Protein AF-A0AA88WY12-F1 (afdb_monomer)

Radius of gyration: 34.85 Å; Cα contacts (8 Å, |Δi|>4): 74; chains: 1; bounding box: 99×44×77 Å

Organism: NCBI:txid1293975

pLDDT: mean 72.6, std 19.49, range [39.09, 94.88]

Structure (mmCIF, N/CA/C/O backbone):
data_AF-A0AA88WY12-F1
#
_entry.id   AF-A0AA88WY12-F1
#
loop_
_atom_site.group_PDB
_atom_site.id
_atom_site.type_symbol
_atom_site.label_atom_id
_atom_site.label_alt_id
_atom_site.label_comp_id
_atom_site.label_asym_id
_atom_site.label_entity_id
_atom_site.label_seq_id
_atom_site.pdbx_PDB_ins_code
_atom_site.Cartn_x
_atom_site.Cartn_y
_atom_site.Cartn_z
_atom_site.occupancy
_atom_site.B_iso_or_equiv
_atom_site.auth_seq_id
_atom_site.auth_comp_id
_atom_site.auth_asym_id
_atom_site.auth_atom_id
_atom_site.pdbx_PDB_model_num
ATOM 1 N N . MET A 1 1 ? -0.237 0.499 26.768 1.00 72.94 1 MET A N 1
ATOM 2 C CA . MET A 1 1 ? -1.483 0.356 25.979 1.00 72.94 1 MET A CA 1
ATOM 3 C C . MET A 1 1 ? -1.165 -0.511 24.768 1.00 72.94 1 MET A C 1
ATOM 5 O O . MET A 1 1 ? -0.123 -0.282 24.175 1.00 72.94 1 MET A O 1
ATOM 9 N N . ASN A 1 2 ? -1.976 -1.523 24.445 1.00 85.06 2 ASN A N 1
ATOM 10 C CA . ASN A 1 2 ? -1.777 -2.350 23.247 1.00 85.06 2 ASN A CA 1
ATOM 11 C C . ASN A 1 2 ? -2.622 -1.745 22.112 1.00 85.06 2 ASN A C 1
ATOM 13 O O . ASN A 1 2 ? -3.848 -1.761 22.207 1.00 85.06 2 ASN A O 1
ATOM 17 N N . LEU A 1 3 ? -1.965 -1.117 21.131 1.00 86.88 3 LEU A N 1
ATOM 18 C CA . LEU A 1 3 ? -2.620 -0.313 20.092 1.00 86.88 3 LEU A CA 1
ATOM 19 C C . LEU A 1 3 ? -3.118 -1.147 18.914 1.00 86.88 3 LEU A C 1
ATOM 21 O O . LEU A 1 3 ? -4.038 -0.715 18.230 1.00 86.88 3 LEU A O 1
ATOM 25 N N . ASP A 1 4 ? -2.525 -2.311 18.677 1.00 89.06 4 ASP A N 1
ATOM 26 C CA . ASP A 1 4 ? -2.800 -3.165 17.524 1.00 89.06 4 ASP A CA 1
ATOM 27 C C . ASP A 1 4 ? -3.675 -4.376 17.877 1.00 89.06 4 ASP A C 1
ATOM 29 O O . ASP A 1 4 ? -3.895 -5.263 17.054 1.00 89.06 4 ASP A O 1
ATOM 33 N N . TYR A 1 5 ? -4.226 -4.403 19.091 1.00 91.25 5 TYR A N 1
ATOM 34 C CA . TYR A 1 5 ? -5.128 -5.450 19.563 1.00 91.2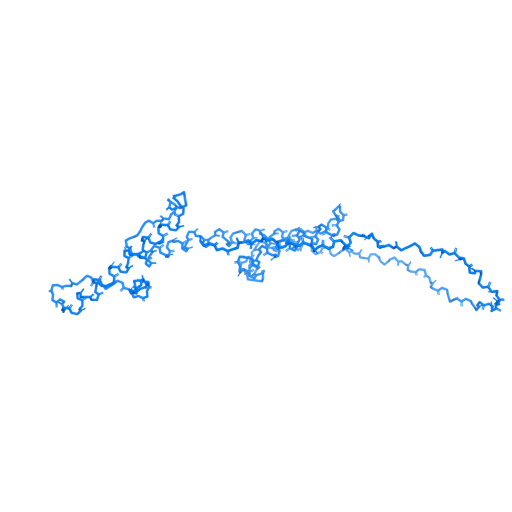5 5 TYR A CA 1
ATOM 35 C C . TYR A 1 5 ? -6.316 -5.671 18.609 1.00 91.25 5 TYR A C 1
ATOM 37 O O . TYR A 1 5 ? -6.626 -6.816 18.284 1.00 91.25 5 TYR A O 1
ATOM 45 N N . ALA A 1 6 ? -6.909 -4.593 18.086 1.00 90.88 6 ALA A N 1
ATOM 46 C CA . ALA A 1 6 ? -8.010 -4.654 17.120 1.00 90.88 6 ALA A CA 1
ATOM 47 C C . ALA A 1 6 ? -7.611 -5.166 15.723 1.00 90.88 6 ALA A C 1
ATOM 49 O O . ALA A 1 6 ? -8.476 -5.563 14.948 1.00 90.88 6 ALA A O 1
ATOM 50 N N . LEU A 1 7 ? -6.315 -5.183 15.394 1.00 91.25 7 LEU A N 1
ATOM 51 C CA . LEU A 1 7 ? -5.817 -5.744 14.133 1.00 91.25 7 LEU A CA 1
ATOM 52 C C . LEU A 1 7 ? -5.601 -7.261 14.231 1.00 91.25 7 LEU A C 1
ATOM 54 O O . LEU A 1 7 ? -5.707 -7.967 13.228 1.00 91.25 7 LEU A O 1
ATOM 58 N N . ARG A 1 8 ? -5.317 -7.772 15.437 1.00 89.62 8 ARG A N 1
ATOM 59 C CA . ARG A 1 8 ? -5.062 -9.201 15.687 1.00 89.62 8 ARG A CA 1
ATOM 60 C C . ARG A 1 8 ? -6.328 -9.986 16.025 1.00 89.62 8 ARG A C 1
ATOM 62 O O . ARG A 1 8 ? -6.410 -11.164 15.694 1.00 89.62 8 ARG A O 1
ATOM 69 N N . VAL A 1 9 ? -7.282 -9.355 16.708 1.00 85.06 9 VAL A N 1
ATOM 70 C CA . VAL A 1 9 ? -8.511 -9.994 17.197 1.00 85.06 9 VAL A CA 1
ATOM 71 C C . VAL A 1 9 ? -9.707 -9.469 16.416 1.00 85.06 9 VAL A C 1
ATOM 73 O O . VAL A 1 9 ? -9.887 -8.256 16.298 1.00 85.06 9 VAL A O 1
ATOM 76 N N . ASP A 1 10 ? -10.532 -10.379 15.903 1.00 80.75 10 ASP A N 1
ATOM 77 C CA . ASP A 1 10 ? -11.755 -10.009 15.196 1.00 80.75 10 ASP A CA 1
ATOM 78 C C . ASP A 1 10 ? -12.788 -9.380 16.133 1.00 80.75 10 ASP A C 1
ATOM 80 O O . ASP A 1 10 ? -12.871 -9.705 17.325 1.00 80.75 10 ASP A O 1
ATOM 84 N N . ALA A 1 11 ? -13.583 -8.471 15.562 1.00 72.00 11 ALA A N 1
ATOM 85 C CA . ALA A 1 11 ? -14.688 -7.831 16.257 1.00 72.00 11 ALA A CA 1
ATOM 86 C C . ALA A 1 11 ? -15.589 -8.915 16.862 1.00 72.00 11 ALA A C 1
ATOM 88 O O . ALA A 1 11 ? -16.142 -9.749 16.143 1.00 72.00 11 ALA A O 1
ATOM 89 N N . HIS A 1 12 ? -15.716 -8.927 18.190 1.00 67.25 12 HIS A N 1
ATOM 90 C CA . HIS A 1 12 ? -16.673 -9.814 18.838 1.00 67.25 12 HIS A CA 1
ATOM 91 C C . HIS A 1 12 ? -18.081 -9.361 18.453 1.00 67.25 12 HIS A C 1
ATOM 93 O O . HIS A 1 12 ? -18.401 -8.176 18.567 1.00 67.25 12 HIS A O 1
ATOM 99 N N . ALA A 1 13 ? -18.905 -10.303 17.980 1.00 57.66 13 ALA A N 1
ATOM 100 C CA . ALA A 1 13 ? -20.311 -10.048 17.698 1.00 57.66 13 ALA A CA 1
ATOM 101 C C . ALA A 1 13 ? -20.953 -9.407 18.932 1.00 57.66 13 ALA A C 1
ATOM 103 O O . ALA A 1 13 ? -20.702 -9.850 20.056 1.00 57.66 13 ALA A O 1
ATOM 104 N N . ALA A 1 14 ? -21.703 -8.329 18.687 1.00 54.12 14 ALA A N 1
ATOM 105 C CA . ALA A 1 14 ? -22.272 -7.436 19.683 1.00 54.12 14 ALA A CA 1
ATOM 106 C C . ALA A 1 14 ? -22.677 -8.178 20.960 1.00 54.12 14 ALA A C 1
ATOM 108 O O . ALA A 1 14 ? -23.424 -9.154 20.914 1.00 54.12 14 ALA A O 1
ATOM 109 N N . LEU A 1 15 ? -22.146 -7.700 22.086 1.00 55.69 15 LEU A N 1
ATOM 110 C CA . LEU A 1 15 ? -22.471 -8.162 23.427 1.00 55.69 15 LEU A CA 1
ATOM 111 C C . LEU A 1 15 ? -23.996 -8.263 23.569 1.00 55.69 15 LEU A C 1
ATOM 113 O O . LEU A 1 15 ? -24.679 -7.254 23.737 1.00 55.69 15 LEU A O 1
ATOM 117 N N . MET A 1 16 ? -24.526 -9.482 23.495 1.00 48.19 16 MET A N 1
ATOM 118 C CA . MET A 1 16 ? -25.909 -9.758 23.866 1.00 48.19 16 MET A CA 1
ATOM 119 C C . MET A 1 16 ? -26.099 -9.366 25.340 1.00 48.19 16 MET A C 1
ATOM 121 O O . MET A 1 16 ? -25.133 -9.297 26.116 1.00 48.19 16 MET A O 1
ATOM 125 N N . ALA A 1 17 ? -27.338 -9.062 25.726 1.00 55.94 17 ALA A N 1
ATOM 126 C CA . ALA A 1 17 ? -27.671 -8.502 27.036 1.00 55.94 17 ALA A CA 1
ATOM 127 C C . ALA A 1 17 ? -27.156 -9.346 28.228 1.00 55.94 17 ALA A C 1
ATOM 129 O O . ALA A 1 17 ? -26.905 -8.778 29.292 1.00 55.94 17 ALA A O 1
ATOM 130 N N . GLU A 1 18 ? -26.899 -10.650 28.043 1.00 59.66 18 GLU A N 1
ATOM 131 C CA . GLU A 1 18 ? -26.317 -11.554 29.052 1.00 59.66 18 GLU A CA 1
ATOM 132 C C . GLU A 1 18 ? -24.773 -11.596 29.120 1.00 59.66 18 GLU A C 1
ATOM 134 O O . GLU A 1 18 ? -24.209 -12.464 29.788 1.00 59.66 18 GLU A O 1
ATOM 139 N N . SER A 1 19 ? -24.046 -10.698 28.450 1.00 62.97 19 SER A N 1
ATOM 140 C CA . SER A 1 19 ? -22.573 -10.737 28.471 1.00 62.97 19 SER A CA 1
ATOM 141 C C . SER A 1 19 ? -21.962 -10.523 29.866 1.00 62.97 19 SER A C 1
ATOM 143 O O . SER A 1 19 ? -22.338 -9.611 30.613 1.00 62.97 19 SER A O 1
ATOM 145 N N . SER A 1 20 ? -20.959 -11.349 30.185 1.00 76.12 20 SER A N 1
ATOM 146 C CA . SER A 1 20 ? -20.170 -11.257 31.420 1.00 76.12 20 SER A CA 1
ATOM 147 C C . SER A 1 20 ? -19.421 -9.919 31.505 1.00 76.12 20 SER A C 1
ATOM 149 O O . SER A 1 20 ? -19.051 -9.325 30.488 1.00 76.12 20 SER A O 1
ATOM 151 N N . THR A 1 21 ? -19.145 -9.447 32.723 1.00 79.12 21 THR A N 1
ATOM 152 C CA . THR A 1 21 ? -18.340 -8.238 32.983 1.00 79.12 21 THR A CA 1
ATOM 153 C C . THR A 1 21 ? -16.980 -8.283 32.277 1.00 79.12 21 THR A C 1
ATOM 155 O O . THR A 1 21 ? -16.513 -7.269 31.758 1.00 79.12 21 THR A O 1
ATOM 158 N N . GLU A 1 22 ? -16.384 -9.469 32.176 1.00 81.06 22 GLU A N 1
ATOM 159 C CA . GLU A 1 22 ? -15.112 -9.711 31.490 1.00 81.06 22 GLU A CA 1
ATOM 160 C C . GLU A 1 22 ? -15.226 -9.544 29.968 1.00 81.06 22 GLU A C 1
ATOM 162 O O . GLU A 1 22 ? -14.351 -8.947 29.340 1.00 81.06 22 GLU A O 1
ATOM 167 N N . GLN A 1 23 ? -16.332 -9.997 29.369 1.00 79.94 23 GLN A N 1
ATOM 168 C CA . GLN A 1 23 ? -16.593 -9.828 27.936 1.00 79.94 23 GLN A CA 1
ATOM 169 C C . GLN A 1 23 ? -16.813 -8.354 27.584 1.00 79.94 23 GLN A C 1
ATOM 171 O O . GLN A 1 23 ? -16.299 -7.876 26.572 1.00 79.94 23 GLN A O 1
ATOM 176 N N . LYS A 1 24 ? -17.508 -7.609 28.453 1.00 81.56 24 LYS A N 1
ATOM 177 C CA . LYS A 1 24 ? -17.690 -6.157 28.302 1.00 81.56 24 LYS A CA 1
ATOM 178 C C . LYS A 1 24 ? -16.353 -5.416 28.349 1.00 81.56 24 LYS A C 1
ATOM 180 O O . LYS A 1 24 ? -16.074 -4.599 27.473 1.00 81.56 24 LYS A O 1
ATOM 185 N N . ALA A 1 25 ? -15.491 -5.753 29.309 1.00 85.81 25 ALA A N 1
ATOM 186 C CA . ALA A 1 25 ? -14.157 -5.165 29.418 1.00 85.81 25 ALA A CA 1
ATOM 187 C C . ALA A 1 25 ? -13.264 -5.494 28.205 1.00 85.81 25 ALA A C 1
ATOM 189 O O . ALA A 1 25 ? -12.520 -4.634 27.724 1.00 85.81 25 ALA A O 1
ATOM 190 N N . ALA A 1 26 ? -13.350 -6.721 27.680 1.00 85.25 26 ALA A N 1
ATOM 191 C CA . ALA A 1 26 ? -12.622 -7.130 26.481 1.00 85.25 26 ALA A CA 1
ATOM 192 C C . ALA A 1 26 ? -13.080 -6.352 25.237 1.00 85.25 26 ALA A C 1
ATOM 194 O O . ALA A 1 26 ? -12.238 -5.842 24.493 1.00 85.25 26 ALA A O 1
ATOM 195 N N . TYR A 1 27 ? -14.394 -6.191 25.052 1.00 86.38 27 TYR A N 1
ATOM 196 C CA . TYR A 1 27 ? -14.957 -5.397 23.959 1.00 86.38 27 TYR A CA 1
ATOM 197 C C . TYR A 1 27 ? -14.535 -3.929 24.047 1.00 86.38 27 TYR A C 1
ATOM 199 O O . TYR A 1 27 ? -14.048 -3.368 23.073 1.00 86.38 27 TYR A O 1
ATOM 207 N N . GLU A 1 28 ? -14.628 -3.307 25.223 1.00 89.00 28 GLU A N 1
ATOM 208 C CA . GLU A 1 28 ? -14.182 -1.924 25.401 1.00 89.00 28 GLU A CA 1
ATOM 209 C C . GLU A 1 28 ? -12.693 -1.729 25.080 1.00 89.00 28 GLU A C 1
ATOM 211 O O . GLU A 1 28 ? -12.277 -0.687 24.560 1.00 89.00 28 GLU A O 1
ATOM 216 N N . LYS A 1 29 ? -11.860 -2.712 25.431 1.00 90.38 29 LYS A N 1
ATOM 217 C CA . LYS A 1 29 ? -10.433 -2.693 25.109 1.00 90.38 29 LYS A CA 1
ATOM 218 C C . LYS A 1 29 ? -10.210 -2.802 23.601 1.00 90.38 29 LYS A C 1
ATOM 220 O O . LYS A 1 29 ? -9.369 -2.074 23.069 1.00 90.38 29 LYS A O 1
ATOM 225 N N . TRP A 1 30 ? -10.959 -3.676 22.931 1.00 92.50 30 TRP A N 1
ATOM 226 C CA . TRP A 1 30 ? -10.960 -3.802 21.475 1.00 92.50 30 TRP A CA 1
ATOM 227 C C . TRP A 1 30 ? -11.395 -2.498 20.803 1.00 92.50 30 TRP A C 1
ATOM 229 O O .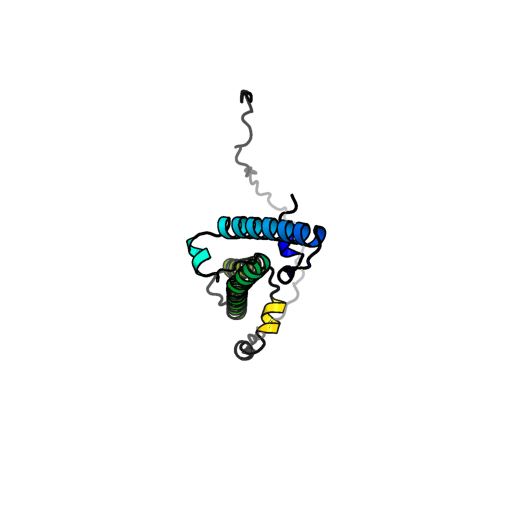 TRP A 1 30 ? -10.649 -1.969 19.987 1.00 92.50 30 TRP A O 1
ATOM 239 N N . GLU A 1 31 ? -12.503 -1.905 21.240 1.00 92.12 31 GLU A N 1
ATOM 240 C CA . GLU A 1 31 ? -13.054 -0.666 20.685 1.00 92.12 31 GLU A CA 1
ATOM 241 C C . GLU A 1 31 ? -12.087 0.519 20.838 1.00 92.12 31 GLU A C 1
ATOM 243 O O . GLU A 1 31 ? -11.844 1.283 19.900 1.00 92.12 31 GLU A O 1
ATOM 248 N N . ARG A 1 32 ? -11.442 0.652 22.008 1.00 93.06 32 ARG A N 1
ATOM 249 C CA . ARG A 1 32 ? -10.396 1.670 22.212 1.00 93.06 32 ARG A CA 1
ATOM 250 C C . ARG A 1 32 ? -9.205 1.460 21.275 1.00 93.06 32 ARG A C 1
ATOM 252 O O . ARG A 1 32 ? -8.699 2.441 20.734 1.00 93.06 32 ARG A O 1
ATOM 259 N N . SER A 1 33 ? -8.752 0.218 21.093 1.00 94.75 33 SER A N 1
ATOM 260 C CA . SER A 1 33 ? -7.665 -0.103 20.158 1.00 94.75 33 SER A CA 1
ATOM 261 C C . SER A 1 33 ? -8.073 0.212 18.719 1.00 94.75 33 SER A C 1
ATOM 263 O O . SER A 1 33 ? -7.335 0.917 18.040 1.00 94.75 33 SER A O 1
ATOM 265 N N . ASN A 1 34 ? -9.272 -0.201 18.304 1.00 94.69 34 ASN A N 1
ATOM 266 C CA . ASN A 1 34 ? -9.837 0.023 16.978 1.00 94.69 34 ASN A CA 1
ATOM 267 C C . ASN A 1 34 ? -9.854 1.515 16.609 1.00 94.69 34 ASN A C 1
ATOM 269 O O . ASN A 1 34 ? -9.289 1.920 15.589 1.00 94.69 34 ASN A O 1
ATOM 273 N N . ARG A 1 35 ? -10.398 2.359 17.496 1.00 94.81 35 ARG A N 1
ATOM 274 C CA . ARG A 1 35 ? -10.453 3.813 17.292 1.00 94.81 35 ARG A CA 1
ATOM 275 C C . ARG A 1 35 ? -9.065 4.440 17.147 1.00 94.81 35 ARG A C 1
ATOM 277 O O . ARG A 1 35 ? -8.864 5.306 16.297 1.00 94.81 35 ARG A O 1
ATOM 284 N N . ILE A 1 36 ? -8.105 4.018 17.971 1.00 94.81 36 ILE A N 1
ATOM 285 C CA . ILE A 1 36 ? -6.735 4.546 17.923 1.00 94.81 36 ILE A CA 1
ATOM 286 C C . ILE A 1 36 ? -6.028 4.100 16.642 1.00 94.81 36 ILE A C 1
ATOM 288 O O . ILE A 1 36 ? -5.397 4.931 15.991 1.00 94.81 36 ILE A O 1
ATOM 292 N N . SER A 1 37 ? -6.163 2.832 16.239 1.00 94.88 37 SER A N 1
ATOM 293 C CA . SER A 1 37 ? -5.592 2.337 14.983 1.00 94.88 37 SER A CA 1
ATOM 294 C C . SER A 1 37 ? -6.139 3.109 13.780 1.00 94.88 37 SER A C 1
ATOM 296 O O . SER A 1 37 ? -5.359 3.540 12.934 1.00 94.88 37 SER A O 1
ATOM 298 N N . LEU A 1 38 ? -7.456 3.347 13.720 1.00 94.62 38 LEU A N 1
ATOM 299 C CA . LEU A 1 38 ? -8.075 4.150 12.660 1.00 94.62 38 LEU A CA 1
ATOM 300 C C . LEU A 1 38 ? -7.551 5.585 12.640 1.00 94.62 38 LEU A C 1
ATOM 302 O O . LEU A 1 38 ? -7.213 6.092 11.573 1.00 94.62 38 LEU A O 1
ATOM 306 N N . MET A 1 39 ? -7.457 6.233 13.803 1.00 94.62 39 MET A N 1
ATOM 307 C CA . MET A 1 39 ? -6.942 7.600 13.910 1.00 94.62 39 MET A CA 1
ATOM 308 C C . MET A 1 39 ? -5.502 7.699 13.398 1.00 94.62 39 MET A C 1
ATOM 310 O O . MET A 1 39 ? -5.178 8.611 12.641 1.00 94.62 39 MET A O 1
ATOM 314 N N . ILE A 1 40 ? -4.661 6.733 13.771 1.00 94.12 40 ILE A N 1
ATOM 315 C CA . ILE A 1 40 ? -3.279 6.619 13.305 1.00 94.12 40 ILE A CA 1
ATOM 316 C C . ILE A 1 40 ? -3.260 6.433 11.785 1.00 94.12 40 ILE A C 1
ATOM 318 O O . ILE A 1 40 ? -2.728 7.285 11.078 1.00 94.12 40 ILE A O 1
ATOM 322 N N . MET A 1 41 ? -3.902 5.388 11.256 1.00 94.00 41 MET A N 1
ATOM 323 C CA . MET A 1 41 ? -3.885 5.097 9.816 1.00 94.00 41 MET A CA 1
ATOM 324 C C . MET A 1 41 ? -4.425 6.266 8.978 1.00 94.00 41 MET A C 1
ATOM 326 O O . MET A 1 41 ? -3.784 6.686 8.018 1.00 94.00 41 MET A O 1
ATOM 330 N N . LYS A 1 42 ? -5.567 6.854 9.357 1.00 93.38 42 LYS A N 1
ATOM 331 C CA . LYS A 1 42 ? -6.167 8.005 8.655 1.00 93.38 42 LYS A CA 1
ATOM 332 C C . LYS A 1 42 ? -5.356 9.298 8.794 1.00 93.38 42 LYS A C 1
ATOM 334 O O . LYS A 1 42 ? -5.531 10.194 7.963 1.00 93.38 42 LYS A O 1
ATOM 339 N N . GLY A 1 43 ? -4.538 9.416 9.842 1.00 93.62 43 GLY A N 1
ATOM 340 C CA . GLY A 1 43 ? -3.669 10.564 10.107 1.00 93.62 43 GLY A CA 1
ATOM 341 C C . GLY A 1 43 ? -2.350 10.519 9.335 1.00 93.62 43 GLY A C 1
ATOM 342 O O . GLY A 1 43 ? -1.876 11.560 8.892 1.00 93.62 43 GLY A O 1
ATOM 343 N N . PHE A 1 44 ? -1.790 9.325 9.122 1.00 91.94 44 PHE A N 1
ATOM 344 C CA . PHE A 1 44 ? -0.567 9.140 8.332 1.00 91.94 44 PHE A CA 1
ATOM 345 C C . PHE A 1 44 ? -0.799 9.239 6.817 1.00 91.94 44 PHE A C 1
ATOM 347 O O . PHE A 1 44 ? 0.128 9.545 6.069 1.00 91.94 44 PHE A O 1
ATOM 354 N N . ILE A 1 45 ? -2.026 9.006 6.347 1.00 91.50 45 ILE A N 1
ATOM 355 C CA . ILE A 1 45 ? -2.369 9.092 4.924 1.00 91.50 45 ILE A CA 1
ATOM 356 C C . ILE A 1 45 ? -2.711 10.538 4.552 1.00 91.50 45 ILE A C 1
ATOM 358 O O . ILE A 1 45 ? -3.616 11.152 5.123 1.00 91.50 45 ILE A O 1
ATOM 362 N N . MET A 1 46 ? -2.031 11.067 3.529 1.00 91.31 46 MET A N 1
ATOM 363 C CA . MET A 1 46 ? -2.335 12.381 2.956 1.00 91.31 46 MET A CA 1
ATOM 364 C C . MET A 1 46 ? -3.807 12.488 2.542 1.00 91.31 46 MET A C 1
ATOM 366 O O . MET A 1 46 ? -4.364 11.596 1.904 1.00 91.31 46 MET A O 1
ATOM 370 N N . THR A 1 47 ? -4.426 13.634 2.825 1.00 87.88 47 THR A N 1
ATOM 371 C CA . THR A 1 47 ? -5.855 13.884 2.567 1.00 87.88 47 THR A CA 1
ATOM 372 C C . THR A 1 47 ? -6.257 13.709 1.101 1.00 87.88 47 THR A C 1
ATOM 374 O O . THR A 1 47 ? -7.364 13.246 0.830 1.00 87.88 47 THR A O 1
ATOM 377 N N . ALA A 1 48 ? -5.356 14.031 0.166 1.00 88.25 48 ALA A N 1
ATOM 378 C CA . ALA A 1 48 ? -5.560 13.844 -1.271 1.00 88.25 48 ALA A CA 1
ATOM 379 C C . ALA A 1 48 ? -5.721 12.364 -1.655 1.00 88.25 48 ALA A C 1
ATOM 381 O O . ALA A 1 48 ? -6.556 12.032 -2.490 1.00 88.25 48 ALA A O 1
ATOM 382 N N . ILE A 1 49 ? -4.957 11.485 -1.006 1.00 88.75 49 ILE A N 1
ATOM 383 C CA . ILE A 1 49 ? -4.958 10.040 -1.248 1.00 88.75 49 ILE A CA 1
ATOM 384 C C . ILE A 1 49 ? -6.094 9.370 -0.465 1.00 88.75 49 ILE A C 1
ATOM 386 O O . ILE A 1 49 ? -6.752 8.464 -0.966 1.00 88.75 49 ILE A O 1
ATOM 390 N N . ARG A 1 50 ? -6.387 9.865 0.744 1.00 89.06 50 ARG A N 1
ATOM 391 C CA . ARG A 1 50 ? -7.412 9.311 1.639 1.00 89.06 50 ARG A CA 1
ATOM 392 C C . ARG A 1 50 ? -8.803 9.233 1.006 1.00 89.06 50 ARG A C 1
ATOM 394 O O . ARG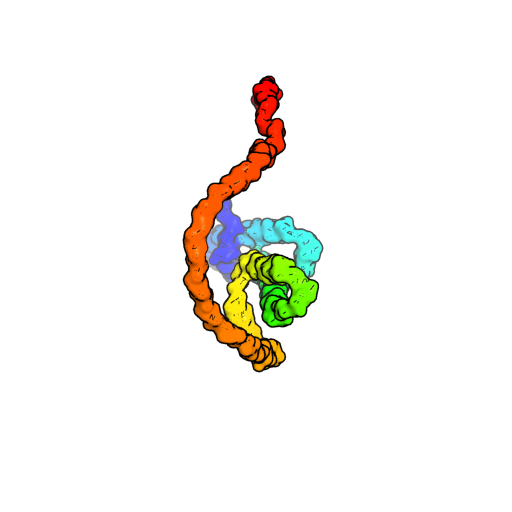 A 1 50 ? -9.560 8.335 1.340 1.00 89.06 50 ARG A O 1
ATOM 401 N N . ARG A 1 51 ? -9.139 10.144 0.086 1.00 87.44 51 ARG A N 1
ATOM 402 C CA . ARG A 1 51 ? -10.428 10.132 -0.633 1.00 87.44 51 ARG A CA 1
ATOM 403 C C . ARG A 1 51 ? -10.610 8.934 -1.568 1.00 87.44 51 ARG A C 1
ATOM 405 O O . ARG A 1 51 ? -11.745 8.636 -1.915 1.00 87.44 51 ARG A O 1
ATOM 412 N N . ALA A 1 52 ? -9.527 8.279 -1.984 1.00 89.62 52 ALA A N 1
ATOM 413 C CA . ALA A 1 52 ? -9.585 7.099 -2.844 1.00 89.62 52 ALA A CA 1
ATOM 414 C C . ALA A 1 52 ? -9.823 5.795 -2.061 1.00 89.62 52 ALA A C 1
ATOM 416 O O . ALA A 1 52 ? -10.063 4.757 -2.665 1.00 89.62 52 ALA A O 1
ATOM 417 N N . ILE A 1 53 ? -9.756 5.835 -0.727 1.00 92.38 53 ILE A N 1
ATOM 418 C CA . ILE A 1 53 ? -9.884 4.656 0.131 1.00 92.38 53 ILE A CA 1
ATOM 419 C C . ILE A 1 53 ? -11.310 4.620 0.698 1.00 92.38 53 ILE A C 1
ATOM 421 O O . ILE A 1 53 ? -11.724 5.599 1.325 1.00 92.38 53 ILE A O 1
ATOM 425 N N . PRO A 1 54 ? -12.065 3.520 0.515 1.00 93.19 54 PRO A N 1
ATOM 426 C CA . PRO A 1 54 ? -13.366 3.350 1.153 1.00 93.19 54 PRO A CA 1
ATOM 427 C C . PRO A 1 54 ? -13.263 3.439 2.679 1.00 93.19 54 PRO A C 1
ATOM 429 O O . PRO A 1 54 ? -12.407 2.795 3.297 1.00 93.19 54 PRO A O 1
ATOM 432 N N . ASP A 1 55 ? -14.142 4.232 3.293 1.00 91.44 55 ASP A N 1
ATOM 433 C CA . ASP A 1 55 ? -14.136 4.390 4.745 1.00 91.44 55 ASP A CA 1
ATOM 434 C C . ASP A 1 55 ? -14.668 3.132 5.459 1.00 91.44 55 ASP A C 1
ATOM 436 O O . ASP A 1 55 ? -15.456 2.367 4.905 1.00 91.44 55 ASP A O 1
ATOM 440 N N . SER A 1 56 ? -14.207 2.901 6.687 1.00 92.38 56 SER A N 1
ATOM 441 C CA . SER A 1 56 ? -14.608 1.777 7.531 1.00 92.38 56 SER A CA 1
ATOM 442 C C . SER A 1 56 ? -14.438 2.122 9.011 1.00 92.38 56 SER A C 1
ATOM 444 O O . SER A 1 56 ? -13.433 2.712 9.416 1.00 92.38 56 SER A O 1
ATOM 446 N N . ASP A 1 57 ? -15.398 1.674 9.822 1.00 91.75 57 ASP A N 1
ATOM 447 C CA . ASP A 1 57 ? -15.373 1.790 11.285 1.00 91.75 57 ASP A CA 1
ATOM 448 C C . ASP A 1 57 ? -14.549 0.686 11.957 1.00 91.75 57 ASP A C 1
ATOM 450 O O . ASP A 1 57 ? -14.270 0.749 13.151 1.00 91.75 57 ASP A O 1
ATOM 454 N N . ASN A 1 58 ? -14.117 -0.322 11.198 1.00 92.44 58 ASN A N 1
ATOM 455 C CA . ASN A 1 58 ? -13.198 -1.356 11.659 1.00 92.44 58 ASN A CA 1
ATOM 456 C C . ASN A 1 58 ? -11.804 -1.108 11.069 1.00 92.44 58 ASN A C 1
ATOM 458 O O . ASN A 1 58 ? -11.631 -1.074 9.847 1.00 92.44 58 ASN A O 1
ATOM 462 N N . ALA A 1 59 ? -10.809 -0.975 11.945 1.00 93.56 59 ALA A N 1
ATOM 463 C CA . ALA A 1 59 ? -9.404 -0.770 11.623 1.00 93.56 59 ALA A CA 1
ATOM 464 C C . ALA A 1 59 ? -8.842 -1.874 10.724 1.00 93.56 59 ALA A C 1
ATOM 466 O O . ALA A 1 59 ? -8.135 -1.584 9.764 1.00 93.56 59 ALA A O 1
ATOM 467 N N . LYS A 1 60 ? -9.182 -3.135 11.000 1.00 93.50 60 LYS A N 1
ATOM 468 C CA . LYS A 1 60 ? -8.715 -4.284 10.219 1.00 93.50 60 LYS A CA 1
ATOM 469 C C . LYS A 1 60 ? -9.253 -4.240 8.786 1.00 93.50 60 LYS A C 1
ATOM 471 O O . LYS A 1 60 ? -8.497 -4.458 7.846 1.00 93.50 60 LYS A O 1
ATOM 476 N N . LEU A 1 61 ? -10.529 -3.885 8.617 1.00 94.00 61 LEU A N 1
ATOM 477 C CA . LEU A 1 61 ? -11.134 -3.702 7.291 1.00 94.00 61 LEU A CA 1
ATOM 478 C C . LEU A 1 61 ? -10.568 -2.475 6.568 1.00 94.00 61 LEU A C 1
ATOM 480 O O . LEU A 1 61 ? -10.260 -2.552 5.385 1.00 94.00 61 LEU A O 1
ATOM 484 N N . TYR A 1 62 ? -10.360 -1.363 7.277 1.00 94.31 62 TYR A N 1
ATOM 485 C CA . TYR A 1 62 ? -9.750 -0.168 6.693 1.00 94.31 62 TYR A CA 1
ATOM 486 C C . TYR A 1 62 ? -8.322 -0.444 6.195 1.00 94.31 62 TYR A C 1
ATOM 488 O O . TYR A 1 62 ? -7.941 0.014 5.120 1.00 94.31 62 TYR A O 1
ATOM 496 N N . LEU A 1 63 ? -7.544 -1.241 6.938 1.00 92.75 63 LEU A N 1
ATOM 497 C CA . LEU A 1 63 ? -6.218 -1.687 6.511 1.00 92.75 63 LEU A CA 1
ATOM 498 C C . LEU A 1 63 ? -6.281 -2.540 5.236 1.00 92.75 63 LEU A C 1
ATOM 500 O O . LEU A 1 63 ? -5.466 -2.339 4.339 1.00 92.75 63 LEU A O 1
ATOM 504 N N . ALA A 1 64 ? -7.272 -3.426 5.121 1.00 92.31 64 ALA A N 1
ATOM 505 C CA . ALA A 1 64 ? -7.494 -4.205 3.904 1.00 92.31 64 ALA A CA 1
ATOM 506 C C . ALA A 1 64 ? -7.870 -3.315 2.705 1.00 92.31 64 ALA A C 1
ATOM 508 O O . ALA A 1 64 ? -7.352 -3.521 1.612 1.00 92.31 64 ALA A O 1
ATOM 509 N N . HIS A 1 65 ? -8.696 -2.280 2.902 1.00 92.75 65 HIS A N 1
ATOM 510 C CA . HIS A 1 65 ? -8.997 -1.306 1.846 1.00 92.75 65 HIS A CA 1
ATOM 511 C C . HIS A 1 65 ? -7.752 -0.532 1.396 1.00 92.75 65 HIS A C 1
ATOM 513 O O . HIS A 1 65 ? -7.581 -0.289 0.204 1.00 92.75 65 HIS A O 1
ATOM 519 N N . ILE A 1 66 ? -6.874 -0.140 2.329 1.00 91.06 66 ILE A N 1
ATOM 520 C CA . ILE A 1 66 ? -5.584 0.475 1.982 1.00 91.06 66 ILE A CA 1
ATOM 521 C C . ILE A 1 66 ? -4.787 -0.488 1.104 1.00 91.06 66 ILE A C 1
ATOM 523 O O . ILE A 1 66 ? -4.326 -0.104 0.033 1.00 91.06 66 ILE A O 1
ATOM 527 N N . GLU A 1 67 ? -4.633 -1.734 1.545 1.00 88.62 67 GLU A N 1
ATOM 528 C CA . GLU A 1 67 ? -3.898 -2.738 0.789 1.00 88.62 67 GLU A CA 1
ATOM 529 C C . GLU A 1 67 ? -4.477 -2.894 -0.624 1.00 88.62 67 GLU A C 1
ATOM 531 O O . GLU A 1 67 ? -3.771 -2.686 -1.608 1.00 88.62 67 GLU A O 1
ATOM 536 N N . GLU A 1 68 ? -5.776 -3.143 -0.752 1.00 87.19 68 GLU A N 1
ATOM 537 C CA . GLU A 1 68 ? -6.434 -3.335 -2.044 1.00 87.19 68 GLU A CA 1
ATOM 538 C C . GLU A 1 68 ? -6.220 -2.156 -3.010 1.00 87.19 68 GLU A C 1
ATOM 540 O O . GLU A 1 68 ? -5.882 -2.366 -4.178 1.00 87.19 68 GLU A O 1
ATOM 545 N N . GLN A 1 69 ? -6.345 -0.915 -2.524 1.00 86.81 69 GLN A N 1
ATOM 546 C CA . GLN A 1 69 ? -6.178 0.279 -3.360 1.00 86.81 69 GLN A CA 1
ATOM 547 C C . GLN A 1 69 ? -4.748 0.452 -3.889 1.00 86.81 69 GLN A C 1
ATOM 549 O O . GLN A 1 69 ? -4.562 0.939 -5.007 1.00 86.81 69 GLN A O 1
ATOM 554 N N . PHE A 1 70 ? -3.728 0.051 -3.124 1.00 80.69 70 PHE A N 1
ATOM 555 C CA . PHE A 1 70 ? -2.328 0.284 -3.498 1.00 80.69 70 PHE A CA 1
ATOM 556 C C . PHE A 1 70 ? -1.610 -0.942 -4.070 1.00 80.69 70 PHE A C 1
ATOM 558 O O . PHE A 1 70 ? -0.591 -0.767 -4.730 1.00 80.69 70 PHE A O 1
ATOM 565 N N . GLN A 1 71 ? -2.144 -2.158 -3.947 1.00 75.31 71 GLN A N 1
ATOM 566 C CA . GLN A 1 71 ? -1.520 -3.365 -4.518 1.00 75.31 71 GLN A CA 1
ATOM 567 C C . GLN A 1 71 ? -1.523 -3.378 -6.063 1.00 75.31 71 GLN A C 1
ATOM 569 O O . GLN A 1 71 ? -0.545 -3.777 -6.704 1.00 75.31 71 GLN A O 1
ATOM 574 N N . GLY A 1 72 ? -2.610 -2.918 -6.693 1.00 73.38 72 GLY A N 1
ATOM 575 C CA . GLY A 1 72 ? -2.768 -2.917 -8.155 1.00 73.38 72 GLY A CA 1
ATOM 576 C C . GLY A 1 72 ? -1.746 -2.047 -8.907 1.00 73.38 72 GLY A C 1
ATOM 577 O O . GLY A 1 72 ? -1.084 -2.551 -9.824 1.00 73.38 72 GLY A O 1
ATOM 578 N N . PRO A 1 73 ? -1.572 -0.764 -8.531 1.00 75.75 73 PRO A N 1
ATOM 579 C CA . PRO A 1 73 ? -0.631 0.145 -9.183 1.00 75.75 73 PRO A CA 1
ATOM 580 C C . PRO A 1 73 ? 0.816 -0.362 -9.207 1.00 75.75 73 PRO A C 1
ATOM 582 O O . PRO A 1 73 ? 1.468 -0.271 -10.248 1.00 75.75 73 PRO A O 1
ATOM 585 N N . PHE A 1 74 ? 1.315 -0.951 -8.113 1.00 77.88 74 PHE A N 1
ATOM 586 C CA . PHE A 1 74 ? 2.684 -1.478 -8.062 1.00 77.88 74 PHE A CA 1
ATOM 587 C C . PHE A 1 74 ? 2.879 -2.662 -9.012 1.00 77.88 74 PHE A C 1
ATOM 589 O O . PHE A 1 74 ? 3.861 -2.707 -9.756 1.00 77.88 74 PHE A O 1
ATOM 596 N N . LYS A 1 75 ? 1.903 -3.575 -9.075 1.00 78.50 75 LYS A N 1
ATOM 597 C CA . LYS A 1 75 ? 1.931 -4.714 -10.001 1.00 78.50 75 LYS A CA 1
ATOM 598 C C . LYS A 1 75 ? 1.872 -4.271 -11.465 1.00 78.50 75 LYS A C 1
ATOM 600 O O . LYS A 1 75 ? 2.613 -4.796 -12.300 1.00 78.50 75 LYS A O 1
ATOM 605 N N . ALA A 1 76 ? 1.010 -3.306 -11.791 1.00 82.38 76 ALA A N 1
ATOM 606 C CA . ALA A 1 76 ? 0.914 -2.751 -13.140 1.00 82.38 76 ALA A CA 1
ATOM 607 C C . ALA A 1 76 ? 2.207 -2.023 -13.540 1.00 82.38 76 ALA A C 1
ATOM 609 O O . ALA A 1 76 ? 2.695 -2.197 -14.658 1.00 82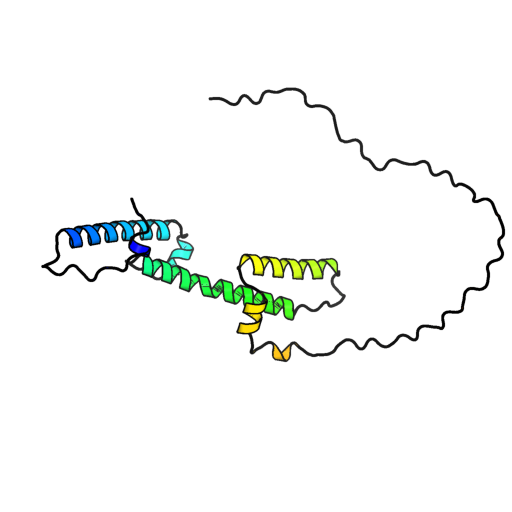.38 76 ALA A O 1
ATOM 610 N N . HIS A 1 77 ? 2.807 -1.267 -12.616 1.00 84.38 77 HIS A N 1
ATOM 611 C CA . HIS A 1 77 ? 4.076 -0.587 -12.844 1.00 84.38 77 HIS A CA 1
ATOM 612 C C . HIS A 1 77 ? 5.225 -1.576 -13.084 1.00 84.38 77 HIS A C 1
ATOM 614 O O . HIS A 1 77 ? 5.932 -1.448 -14.084 1.00 84.38 77 HIS A O 1
ATOM 620 N N . ALA A 1 78 ? 5.354 -2.611 -12.249 1.00 86.12 78 ALA A N 1
ATOM 621 C CA . ALA A 1 78 ? 6.344 -3.670 -12.434 1.00 86.12 78 ALA A CA 1
ATOM 622 C C . ALA A 1 78 ? 6.165 -4.403 -13.774 1.00 86.12 78 ALA A C 1
ATOM 624 O O . ALA A 1 78 ? 7.131 -4.620 -14.504 1.00 86.12 78 ALA A O 1
ATOM 625 N N . THR A 1 79 ? 4.920 -4.717 -14.145 1.00 86.06 79 THR A N 1
ATOM 626 C CA . THR A 1 79 ? 4.587 -5.336 -15.440 1.00 86.06 79 THR A CA 1
ATOM 627 C C . THR A 1 79 ? 4.984 -4.437 -16.609 1.00 86.06 79 THR A C 1
ATOM 629 O O . THR A 1 79 ? 5.610 -4.899 -17.566 1.00 86.06 79 THR A O 1
ATOM 632 N N . SER A 1 80 ? 4.671 -3.140 -16.525 1.00 89.31 80 SER A N 1
ATOM 633 C CA . SER A 1 80 ? 5.079 -2.146 -17.520 1.00 89.31 80 SER A CA 1
ATOM 634 C C . SER A 1 80 ? 6.599 -2.095 -17.663 1.00 89.31 80 SER A C 1
ATOM 636 O O . SER A 1 80 ? 7.115 -2.051 -18.779 1.00 89.31 80 SER A O 1
ATOM 638 N N . LEU A 1 81 ? 7.324 -2.152 -16.545 1.00 91.19 81 LEU A N 1
ATOM 639 C CA . LEU A 1 81 ? 8.775 -2.081 -16.547 1.00 91.19 81 LEU A CA 1
ATOM 640 C C . LEU A 1 81 ? 9.420 -3.323 -17.164 1.00 91.19 81 LEU A C 1
ATOM 642 O O . LEU A 1 81 ? 10.274 -3.188 -18.033 1.00 91.19 81 LEU A O 1
ATOM 646 N N . VAL A 1 82 ? 8.956 -4.521 -16.800 1.00 89.62 82 VAL A N 1
ATOM 647 C CA . VAL A 1 82 ? 9.411 -5.775 -17.422 1.00 89.62 82 VAL A CA 1
ATOM 648 C C . VAL A 1 82 ? 9.110 -5.779 -18.919 1.00 89.62 82 VAL A C 1
ATOM 650 O O . VAL A 1 82 ? 9.979 -6.119 -19.715 1.00 89.62 82 VAL A O 1
ATOM 653 N N . THR A 1 83 ? 7.918 -5.334 -19.323 1.00 89.00 83 THR A N 1
ATOM 654 C CA . THR A 1 83 ? 7.549 -5.231 -20.745 1.00 89.00 83 THR A CA 1
ATOM 655 C C . THR A 1 83 ? 8.509 -4.311 -21.498 1.00 89.00 83 THR A C 1
ATOM 657 O O . THR A 1 83 ? 8.985 -4.665 -22.574 1.00 89.00 83 THR A O 1
ATOM 660 N N . LYS A 1 84 ? 8.854 -3.157 -20.911 1.00 90.81 84 LYS A N 1
ATOM 661 C CA . LYS A 1 84 ? 9.852 -2.242 -21.478 1.00 90.81 84 LYS A CA 1
ATOM 662 C C . LYS A 1 84 ? 11.234 -2.884 -21.553 1.00 90.81 84 LYS A C 1
ATOM 664 O O . LYS A 1 84 ? 11.860 -2.770 -22.594 1.00 90.81 84 LYS A O 1
ATOM 669 N N . MET A 1 85 ? 11.693 -3.582 -20.512 1.00 90.69 85 MET A N 1
ATOM 670 C CA . MET A 1 85 ? 12.992 -4.270 -20.523 1.00 90.69 85 MET A CA 1
ATOM 671 C C . MET A 1 85 ? 13.079 -5.337 -21.619 1.00 90.69 85 MET A C 1
ATOM 673 O O . MET A 1 85 ? 14.101 -5.428 -22.287 1.00 90.69 85 MET A O 1
ATOM 677 N N . VAL A 1 86 ? 12.019 -6.128 -21.821 1.00 87.50 86 VAL A N 1
ATOM 678 C CA . VAL A 1 86 ? 11.990 -7.158 -22.876 1.00 87.50 86 VAL A CA 1
ATOM 679 C C . VAL A 1 86 ? 11.917 -6.529 -24.270 1.00 87.50 86 VAL A C 1
ATOM 681 O O . VAL A 1 86 ? 12.554 -7.019 -25.200 1.00 87.50 86 VAL A O 1
ATOM 684 N N . ALA A 1 87 ? 11.165 -5.437 -24.429 1.00 88.31 87 ALA A N 1
ATOM 685 C CA . ALA A 1 87 ? 11.053 -4.734 -25.705 1.00 88.31 87 ALA A CA 1
ATOM 686 C C . ALA A 1 87 ? 12.313 -3.923 -26.061 1.00 88.31 87 ALA A C 1
ATOM 688 O O . ALA A 1 87 ? 12.605 -3.722 -27.241 1.00 88.31 87 ALA A O 1
ATOM 689 N N . LEU A 1 88 ? 13.059 -3.444 -25.060 1.00 89.38 88 LEU A N 1
ATOM 690 C CA . LEU A 1 88 ? 14.241 -2.609 -25.248 1.00 89.38 88 LEU A CA 1
ATOM 691 C C . LEU A 1 88 ? 15.431 -3.455 -25.724 1.00 89.38 88 LEU A C 1
ATOM 693 O O . LEU A 1 88 ? 16.269 -3.893 -24.939 1.00 89.38 88 LEU A O 1
ATOM 697 N N . LYS A 1 89 ? 15.524 -3.657 -27.039 1.00 88.56 89 LYS A N 1
ATOM 698 C CA . LYS A 1 89 ? 16.706 -4.238 -27.688 1.00 88.56 89 LYS A CA 1
ATOM 699 C C . LYS A 1 89 ? 17.795 -3.179 -27.873 1.00 88.56 89 LYS A C 1
ATOM 701 O O . LYS A 1 89 ? 17.517 -1.993 -28.048 1.00 88.56 89 LYS A O 1
ATOM 706 N N . TYR A 1 90 ? 19.050 -3.615 -27.866 1.00 91.44 90 TYR A N 1
ATOM 707 C CA . TYR A 1 90 ? 20.173 -2.746 -28.199 1.00 91.44 90 TYR A CA 1
ATOM 708 C C . TYR A 1 90 ? 20.185 -2.445 -29.707 1.00 91.44 90 TYR A C 1
ATOM 710 O O . TYR A 1 90 ? 20.334 -3.356 -30.516 1.00 91.44 90 TYR A O 1
ATOM 718 N N . SER A 1 91 ? 20.022 -1.175 -30.085 1.00 84.94 91 SER A N 1
ATOM 719 C CA . SER A 1 91 ? 19.924 -0.726 -31.485 1.00 84.94 91 SER A CA 1
ATOM 720 C C . SER A 1 91 ? 21.252 -0.267 -32.100 1.00 84.94 91 SER A C 1
ATOM 722 O O . SER A 1 91 ? 21.284 0.102 -33.269 1.00 84.94 91 SER A O 1
ATOM 724 N N . GLY A 1 92 ? 22.337 -0.199 -31.320 1.00 83.25 92 GLY A N 1
ATOM 725 C CA . GLY A 1 92 ? 23.623 0.362 -31.762 1.00 83.25 92 GLY A CA 1
ATOM 726 C C . GLY A 1 92 ? 23.663 1.893 -31.880 1.00 83.25 92 GLY A C 1
ATOM 727 O O . GLY A 1 92 ? 24.748 2.463 -31.937 1.00 83.25 92 GLY A O 1
ATOM 728 N N . SER A 1 93 ? 22.508 2.571 -31.874 1.00 81.44 93 SER A N 1
ATOM 729 C CA . SER A 1 93 ? 22.413 4.035 -31.980 1.00 81.44 93 SER A CA 1
ATOM 730 C C . SER A 1 93 ? 22.694 4.758 -30.660 1.00 81.44 93 SER A C 1
ATOM 732 O O . SER A 1 93 ? 23.247 5.854 -30.667 1.00 81.44 93 SER A O 1
ATOM 734 N N . ASN A 1 94 ? 22.336 4.145 -29.528 1.00 81.00 94 ASN A N 1
ATOM 735 C CA . ASN A 1 94 ? 22.716 4.622 -28.198 1.00 81.00 94 ASN A CA 1
ATOM 736 C C . ASN A 1 94 ? 24.004 3.923 -27.746 1.00 81.00 94 ASN A C 1
ATOM 738 O O . ASN A 1 94 ? 24.242 2.754 -28.068 1.00 81.00 94 ASN A O 1
ATOM 742 N N . GLY A 1 95 ? 24.834 4.618 -26.965 1.00 92.00 95 GLY A N 1
ATOM 743 C CA . GLY A 1 95 ? 26.049 4.032 -26.411 1.00 92.00 95 GLY A CA 1
ATOM 744 C C . GLY A 1 95 ? 25.737 2.812 -25.537 1.00 92.00 95 GLY A C 1
ATOM 745 O O . GLY A 1 95 ? 24.741 2.788 -24.814 1.00 92.00 95 GLY A O 1
ATOM 746 N N . VAL A 1 96 ? 26.608 1.797 -25.564 1.00 93.94 96 VAL A N 1
ATOM 747 C CA . VAL A 1 96 ? 26.462 0.576 -24.741 1.00 93.94 96 VAL A CA 1
ATOM 748 C C . VAL A 1 96 ? 26.292 0.922 -23.257 1.00 93.94 96 VAL A C 1
ATOM 750 O O . VAL A 1 96 ? 25.473 0.323 -22.564 1.00 93.94 96 VAL A O 1
ATOM 753 N N . ARG A 1 97 ? 27.019 1.940 -22.778 1.00 93.88 97 ARG A N 1
ATOM 754 C CA . ARG A 1 97 ? 26.919 2.439 -21.402 1.00 93.88 97 ARG A CA 1
ATOM 755 C C . ARG A 1 97 ? 25.507 2.919 -21.059 1.00 93.88 97 ARG A C 1
ATOM 757 O O . ARG A 1 97 ? 25.015 2.595 -19.982 1.00 93.88 97 ARG A O 1
ATOM 764 N N . ASP A 1 98 ? 24.858 3.639 -21.970 1.00 93.94 98 ASP A N 1
ATOM 765 C CA . ASP A 1 98 ? 23.510 4.168 -21.753 1.00 93.94 98 ASP A CA 1
ATOM 766 C C . ASP A 1 98 ? 22.483 3.040 -21.731 1.00 93.94 98 ASP A C 1
ATOM 768 O O . ASP A 1 98 ? 21.602 3.021 -20.874 1.00 93.94 98 ASP A O 1
ATOM 772 N N . HIS A 1 99 ? 22.635 2.057 -22.622 1.00 94.44 99 HIS A N 1
ATOM 773 C CA . HIS A 1 99 ? 21.777 0.877 -22.635 1.00 94.44 99 HIS A CA 1
ATOM 774 C C . HIS A 1 99 ? 21.892 0.072 -21.330 1.00 94.44 99 HIS A C 1
ATOM 776 O O . HIS A 1 99 ? 20.878 -0.257 -20.714 1.00 94.44 99 HIS A O 1
ATOM 782 N N . ILE A 1 100 ? 23.117 -0.181 -20.851 1.00 94.12 100 ILE A N 1
ATOM 783 C CA . ILE A 1 100 ? 23.355 -0.864 -19.568 1.00 94.12 100 ILE A CA 1
ATOM 784 C C . ILE A 1 100 ? 22.748 -0.068 -18.410 1.00 94.12 100 ILE A C 1
ATOM 786 O O . ILE A 1 100 ? 22.105 -0.652 -17.538 1.00 94.12 100 ILE A O 1
ATOM 790 N N . LEU A 1 101 ? 22.922 1.256 -18.397 1.00 94.69 101 LEU A N 1
ATOM 791 C CA . LEU A 1 101 ? 22.391 2.110 -17.337 1.00 94.69 101 LEU A CA 1
ATOM 792 C C . LEU A 1 101 ? 20.858 2.105 -17.316 1.00 94.69 101 LEU A C 1
ATOM 794 O O . LEU A 1 101 ? 20.267 1.994 -16.244 1.00 94.69 101 LEU A O 1
ATOM 798 N N . GLN A 1 102 ? 20.212 2.166 -18.482 1.00 93.44 102 GLN A N 1
ATOM 799 C CA . GLN A 1 102 ? 18.756 2.059 -18.594 1.00 93.44 102 GLN A CA 1
ATOM 800 C C . GLN A 1 102 ? 18.253 0.702 -18.088 1.00 93.44 102 GLN A C 1
ATOM 802 O O . GLN A 1 102 ? 17.332 0.661 -17.272 1.00 93.44 102 GLN A O 1
ATOM 807 N N . MET A 1 103 ? 18.886 -0.399 -18.505 1.00 93.88 103 MET A N 1
ATOM 808 C CA . MET A 1 103 ? 18.537 -1.746 -18.040 1.00 93.88 103 MET A CA 1
ATOM 809 C C . MET A 1 103 ? 18.733 -1.904 -16.526 1.00 93.88 103 MET A C 1
ATOM 811 O O . MET A 1 103 ? 17.875 -2.470 -15.849 1.00 93.88 103 MET A O 1
ATOM 815 N N . ASN A 1 104 ? 19.821 -1.363 -15.972 1.00 93.81 104 ASN A N 1
ATOM 816 C CA . ASN A 1 104 ? 20.109 -1.426 -14.540 1.00 93.81 104 ASN A CA 1
ATOM 817 C C . ASN A 1 104 ? 19.130 -0.582 -13.707 1.00 93.81 104 ASN A C 1
ATOM 819 O O . ASN A 1 104 ? 18.648 -1.053 -12.681 1.00 93.81 104 ASN A O 1
ATOM 823 N N . ASN A 1 105 ? 18.777 0.621 -14.173 1.00 94.38 105 ASN A N 1
ATOM 824 C CA . ASN A 1 105 ? 17.780 1.474 -13.523 1.00 94.38 105 ASN A CA 1
ATOM 825 C C . ASN A 1 105 ? 16.412 0.776 -13.454 1.00 94.38 105 ASN A C 1
ATOM 827 O O . ASN A 1 105 ? 15.788 0.714 -12.400 1.00 94.38 105 ASN A O 1
ATOM 831 N N . MET A 1 106 ? 15.974 0.149 -14.548 1.00 92.75 106 MET A N 1
ATOM 832 C CA . MET A 1 106 ? 14.737 -0.633 -14.528 1.00 92.75 106 MET A CA 1
ATOM 833 C C . MET A 1 106 ? 14.830 -1.825 -13.555 1.00 92.75 106 MET A C 1
ATOM 835 O O . MET A 1 106 ? 13.930 -2.054 -12.748 1.00 92.75 106 MET A O 1
ATOM 839 N N . ALA A 1 107 ? 15.948 -2.554 -13.543 1.00 90.06 107 ALA A N 1
ATOM 840 C CA . ALA A 1 107 ? 16.144 -3.645 -12.588 1.00 90.06 107 ALA A CA 1
ATOM 841 C C . ALA A 1 107 ? 16.131 -3.170 -11.117 1.00 90.06 107 ALA A C 1
ATOM 843 O O . ALA A 1 107 ? 15.574 -3.855 -10.254 1.00 90.06 107 ALA A O 1
ATOM 844 N N . SER A 1 108 ? 16.705 -2.000 -10.813 1.00 91.44 108 SER A N 1
ATOM 845 C CA . SER A 1 108 ? 16.717 -1.437 -9.457 1.00 91.44 108 SER A CA 1
ATOM 846 C C . SER A 1 108 ? 15.328 -0.969 -9.012 1.00 91.44 108 SER A C 1
ATOM 848 O O . SER A 1 108 ? 14.941 -1.215 -7.869 1.00 91.44 108 SER A O 1
ATOM 850 N N . GLN A 1 109 ? 14.535 -0.399 -9.923 1.00 91.12 109 GLN A N 1
ATOM 851 C CA . GLN A 1 109 ? 13.130 -0.066 -9.681 1.00 91.12 109 GLN A CA 1
ATOM 852 C C . GLN A 1 109 ? 12.298 -1.315 -9.353 1.00 91.12 109 GLN A C 1
ATOM 854 O O . GLN A 1 109 ? 11.548 -1.298 -8.380 1.00 91.12 109 GLN A O 1
ATOM 859 N N . LEU A 1 110 ? 12.474 -2.432 -10.070 1.00 88.31 110 LEU A N 1
ATOM 860 C CA . LEU A 1 110 ? 11.783 -3.692 -9.737 1.00 88.31 110 LEU A CA 1
ATOM 861 C C . LEU A 1 110 ? 12.161 -4.220 -8.355 1.00 88.31 110 LEU A C 1
ATOM 863 O O . LEU A 1 110 ? 11.290 -4.652 -7.603 1.00 88.31 110 LEU A O 1
ATOM 867 N N . LYS A 1 111 ? 13.443 -4.118 -7.991 1.00 87.56 111 LYS A N 1
ATOM 868 C CA . LYS A 1 111 ? 13.914 -4.484 -6.652 1.00 87.56 111 LYS A CA 1
ATOM 869 C C . LYS A 1 111 ? 13.269 -3.621 -5.562 1.00 87.56 111 LYS A C 1
ATOM 871 O O . LYS A 1 111 ? 12.965 -4.137 -4.495 1.00 87.56 111 LYS A O 1
ATOM 876 N N . SER A 1 112 ? 13.046 -2.331 -5.827 1.00 86.75 112 SER A N 1
ATOM 877 C CA . SER A 1 112 ? 12.372 -1.423 -4.884 1.00 86.75 112 SER A CA 1
ATOM 878 C C . SER A 1 112 ? 10.895 -1.766 -4.660 1.00 86.75 112 SER A C 1
ATOM 880 O O . SER A 1 112 ? 10.366 -1.502 -3.586 1.00 86.75 112 SER A O 1
ATOM 882 N N . LEU A 1 113 ? 10.252 -2.399 -5.646 1.00 84.50 113 LEU A N 1
ATOM 883 C CA . LEU A 1 113 ? 8.867 -2.872 -5.575 1.00 84.50 113 LEU A CA 1
ATOM 884 C C . LEU A 1 113 ? 8.743 -4.265 -4.929 1.00 84.50 113 LEU A C 1
ATOM 886 O O . LEU A 1 113 ? 7.659 -4.837 -4.949 1.00 84.50 113 LEU A O 1
ATOM 890 N N . ASP A 1 114 ? 9.849 -4.829 -4.427 1.00 80.75 114 ASP A N 1
ATOM 891 C CA . ASP A 1 114 ? 9.958 -6.208 -3.925 1.00 80.75 114 ASP A CA 1
ATOM 892 C C . ASP A 1 114 ? 9.458 -7.275 -4.924 1.00 80.75 114 ASP A C 1
ATOM 894 O O . ASP A 1 114 ? 9.052 -8.376 -4.561 1.00 80.75 114 ASP A O 1
ATOM 898 N N . MET A 1 115 ? 9.495 -6.965 -6.227 1.00 78.25 115 MET A N 1
ATOM 899 C CA . MET A 1 115 ? 9.043 -7.873 -7.280 1.00 78.25 115 MET A CA 1
ATOM 900 C C . MET A 1 115 ? 10.225 -8.534 -7.982 1.00 78.25 115 MET A C 1
ATOM 902 O O . MET A 1 115 ? 11.081 -7.877 -8.581 1.00 78.25 115 MET A O 1
ATOM 906 N N . LYS A 1 116 ? 10.246 -9.871 -7.983 1.00 76.00 116 LYS A N 1
ATOM 907 C CA . LYS A 1 116 ? 11.193 -10.634 -8.804 1.00 76.00 116 LYS A CA 1
ATOM 908 C C . LYS A 1 116 ? 10.740 -10.603 -10.261 1.00 76.00 116 LYS A C 1
ATOM 910 O O . LYS A 1 116 ? 9.594 -10.923 -10.567 1.00 76.00 116 LYS A O 1
ATOM 915 N N . ILE A 1 117 ? 11.668 -10.309 -11.174 1.00 72.12 117 ILE A N 1
ATOM 916 C CA . ILE A 1 117 ? 11.430 -10.341 -12.629 1.00 72.12 117 ILE A CA 1
ATOM 917 C C . ILE A 1 117 ? 10.787 -11.674 -13.054 1.00 72.12 117 ILE A C 1
ATOM 919 O O . ILE A 1 117 ? 9.843 -11.682 -13.839 1.00 72.12 117 ILE A O 1
ATOM 923 N N . SER A 1 118 ? 11.241 -12.795 -12.483 1.00 72.19 118 SER A N 1
ATOM 924 C CA . SER A 1 118 ? 10.696 -14.129 -12.763 1.00 72.19 118 SER A CA 1
ATOM 925 C C . SER A 1 118 ? 9.218 -14.273 -12.391 1.00 72.19 118 SER A C 1
ATOM 927 O O . SER A 1 118 ? 8.468 -14.909 -13.125 1.00 72.19 118 SER A O 1
ATOM 929 N N . GLU A 1 119 ? 8.784 -13.664 -11.288 1.00 72.94 119 GLU A N 1
ATOM 930 C CA . GLU A 1 119 ? 7.397 -13.725 -10.827 1.00 72.94 119 GLU A CA 1
ATOM 931 C C . GLU A 1 119 ? 6.464 -12.919 -11.742 1.00 72.94 119 GLU A C 1
ATOM 933 O O . GLU A 1 119 ? 5.353 -13.354 -12.057 1.00 72.94 119 GLU A O 1
ATOM 938 N N . VAL A 1 120 ? 6.936 -11.763 -12.218 1.00 69.38 120 VAL A N 1
ATOM 939 C CA . VAL A 1 120 ? 6.197 -10.927 -13.170 1.00 69.38 120 VAL A CA 1
ATOM 940 C C . VAL A 1 120 ? 6.091 -11.630 -14.526 1.00 69.38 120 VAL A C 1
ATOM 942 O O . VAL A 1 120 ? 4.998 -11.715 -15.077 1.00 69.38 120 VAL A O 1
ATOM 945 N N . ILE A 1 121 ? 7.183 -12.208 -15.037 1.00 70.19 121 ILE A N 1
ATOM 946 C CA . ILE A 1 121 ? 7.188 -12.923 -16.325 1.00 70.19 121 ILE A CA 1
ATOM 947 C C . ILE A 1 121 ? 6.251 -14.144 -16.299 1.00 70.19 121 ILE A C 1
ATOM 949 O O . ILE A 1 121 ? 5.497 -14.343 -17.248 1.00 70.19 121 ILE A O 1
ATOM 953 N N . GLN A 1 122 ? 6.232 -14.928 -15.213 1.00 66.19 122 GLN A N 1
ATOM 954 C CA . GLN A 1 122 ? 5.344 -16.096 -15.084 1.00 66.19 122 GLN A CA 1
ATOM 955 C C . GLN A 1 122 ? 3.854 -15.720 -15.063 1.00 66.19 122 GLN A C 1
ATOM 957 O O . GLN A 1 122 ? 3.030 -16.428 -15.638 1.00 66.19 122 GLN A O 1
ATOM 962 N N . LYS A 1 123 ? 3.493 -14.594 -14.431 1.00 59.94 123 LYS A N 1
ATOM 963 C CA . LYS A 1 123 ? 2.103 -14.102 -14.374 1.00 59.94 123 LYS A CA 1
ATOM 964 C C . LYS A 1 123 ? 1.644 -13.431 -15.677 1.00 59.94 123 LYS A C 1
ATOM 966 O O . LYS A 1 123 ? 0.444 -13.339 -15.914 1.00 59.94 123 LYS A O 1
ATOM 971 N N . VAL A 1 124 ? 2.575 -12.986 -16.524 1.00 58.72 124 VAL A N 1
ATOM 972 C CA . VAL A 1 124 ? 2.323 -12.315 -17.817 1.00 58.72 124 VAL A CA 1
ATOM 973 C C . VAL A 1 124 ? 2.370 -13.322 -18.979 1.00 58.72 124 VAL A C 1
ATOM 975 O O . VAL A 1 124 ? 2.568 -12.941 -20.122 1.00 58.72 124 VAL A O 1
ATOM 978 N N . GLY A 1 125 ? 2.165 -14.619 -18.730 1.00 48.38 125 GLY A N 1
ATOM 979 C CA . GLY A 1 125 ? 2.315 -15.710 -19.709 1.00 48.38 125 GLY A CA 1
ATOM 980 C C . GLY A 1 125 ? 1.419 -15.697 -20.965 1.00 48.38 125 GLY A C 1
ATOM 981 O O . GLY A 1 125 ? 1.260 -16.748 -21.572 1.00 48.38 125 GLY A O 1
ATOM 982 N N . ALA A 1 126 ? 0.840 -14.565 -21.381 1.00 51.25 126 ALA A N 1
ATOM 983 C CA . ALA A 1 126 ? -0.036 -14.466 -22.551 1.00 51.25 126 ALA A CA 1
ATOM 984 C C . ALA A 1 126 ? 0.358 -13.433 -23.641 1.00 51.25 126 ALA A C 1
ATOM 986 O O . ALA A 1 126 ? 0.080 -13.733 -24.797 1.00 51.25 126 ALA A O 1
ATOM 987 N N . PRO A 1 127 ? 1.014 -12.272 -23.399 1.00 47.12 127 PRO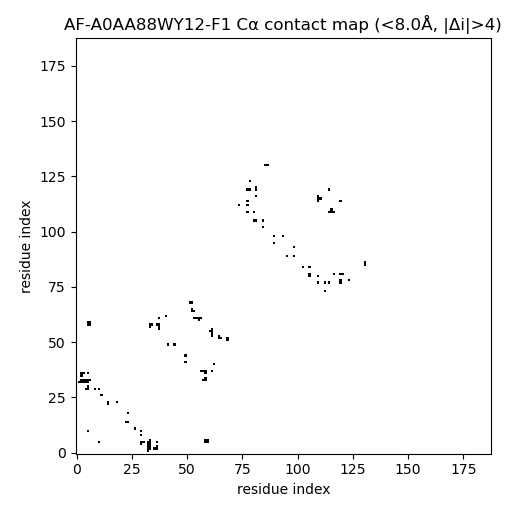 A N 1
ATOM 988 C CA . PRO A 1 127 ? 1.326 -11.345 -24.503 1.00 47.12 127 PRO A CA 1
ATOM 989 C C . PRO A 1 127 ? 2.743 -11.475 -25.090 1.00 47.12 127 PRO A C 1
ATOM 991 O O . PRO A 1 127 ? 3.016 -10.921 -26.151 1.00 47.12 127 PRO A O 1
ATOM 994 N N . LEU A 1 128 ? 3.677 -12.159 -24.419 1.00 48.16 128 LEU A N 1
ATOM 995 C CA . LEU A 1 128 ? 5.103 -12.128 -24.796 1.00 48.16 128 LEU A CA 1
ATOM 996 C C . LEU A 1 128 ? 5.478 -13.057 -25.965 1.00 48.16 128 LEU A C 1
ATOM 998 O O . LEU A 1 128 ? 6.595 -12.965 -26.474 1.00 48.16 128 LEU A O 1
ATOM 1002 N N . SER A 1 129 ? 4.565 -13.915 -26.431 1.00 47.69 129 SER A N 1
ATOM 1003 C CA . SER A 1 129 ? 4.829 -14.854 -27.532 1.00 47.69 129 SER A CA 1
ATOM 1004 C C . SER A 1 129 ? 5.064 -14.178 -28.887 1.00 47.69 129 SER A C 1
ATOM 1006 O O . SER A 1 129 ? 5.586 -14.828 -29.784 1.00 47.69 129 SER A O 1
ATOM 1008 N N . HIS A 1 130 ? 4.728 -12.891 -29.041 1.00 48.00 130 HIS A N 1
ATOM 1009 C CA . HIS A 1 130 ? 4.942 -12.140 -30.286 1.00 48.00 130 HIS A CA 1
ATOM 1010 C C . HIS A 1 130 ? 6.218 -11.268 -30.279 1.00 48.00 130 HIS A C 1
ATOM 1012 O O . HIS A 1 130 ? 6.530 -10.628 -31.277 1.00 48.00 130 HIS A O 1
ATOM 1018 N N . ILE A 1 131 ? 6.962 -11.200 -29.165 1.00 49.34 131 ILE A N 1
ATOM 1019 C CA . ILE A 1 131 ? 8.169 -10.347 -29.059 1.00 49.34 131 ILE A CA 1
ATOM 1020 C C . ILE A 1 131 ? 9.460 -11.149 -29.313 1.00 49.34 131 ILE A C 1
ATOM 1022 O O . ILE A 1 131 ? 10.522 -10.580 -29.581 1.00 49.34 131 ILE A O 1
ATOM 1026 N N . VAL A 1 132 ? 9.370 -12.483 -29.304 1.00 47.31 132 VAL A N 1
ATOM 1027 C CA . VAL A 1 132 ? 10.464 -13.374 -29.704 1.00 47.31 132 VAL A CA 1
ATOM 1028 C C . VAL A 1 132 ? 10.364 -13.664 -31.202 1.00 47.31 132 VAL A C 1
ATOM 1030 O O . VAL A 1 132 ? 10.159 -14.799 -31.622 1.00 47.31 132 VAL A O 1
ATOM 1033 N N . ASP A 1 133 ? 10.550 -12.632 -32.025 1.00 46.06 133 ASP A N 1
ATOM 1034 C CA . ASP A 1 133 ? 11.121 -12.866 -33.348 1.00 46.06 133 ASP A CA 1
ATOM 1035 C C . ASP A 1 133 ? 12.568 -13.310 -33.113 1.00 46.06 133 ASP A C 1
ATOM 1037 O O . ASP A 1 133 ? 13.459 -12.504 -32.815 1.00 46.06 133 ASP A O 1
ATOM 1041 N N . ASN A 1 134 ? 12.764 -14.630 -33.148 1.00 48.50 134 ASN A N 1
ATOM 1042 C CA . ASN A 1 134 ? 14.062 -15.290 -33.213 1.00 48.50 134 ASN A CA 1
ATOM 1043 C C . ASN A 1 134 ? 14.711 -14.982 -34.568 1.00 48.50 134 ASN A C 1
ATOM 1045 O O . ASN A 1 134 ? 14.869 -15.870 -35.399 1.00 48.50 134 ASN A O 1
ATOM 1049 N N . ASP A 1 135 ? 15.101 -13.732 -34.790 1.00 45.66 135 ASP A N 1
ATOM 1050 C CA . ASP A 1 135 ? 16.145 -13.429 -35.760 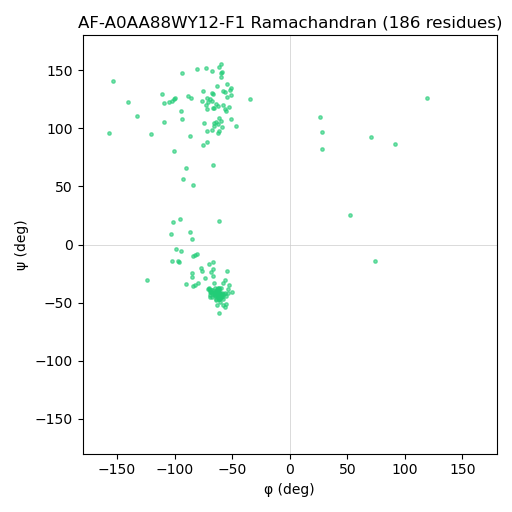1.00 45.66 135 ASP A CA 1
ATOM 1051 C C . ASP A 1 135 ? 17.426 -13.203 -34.961 1.00 45.66 135 ASP A C 1
ATOM 1053 O O . ASP A 1 135 ? 17.799 -12.089 -34.585 1.00 45.66 135 ASP A O 1
ATOM 1057 N N . ALA A 1 136 ? 18.056 -14.319 -34.587 1.00 43.41 136 ALA A N 1
ATOM 1058 C CA . ALA A 1 136 ? 19.451 -14.282 -34.191 1.00 43.41 136 ALA A CA 1
ATOM 1059 C C . ALA A 1 136 ? 20.210 -13.632 -35.357 1.00 43.41 136 ALA A C 1
ATOM 1061 O O . ALA A 1 136 ? 20.049 -14.098 -36.489 1.00 43.41 136 ALA A O 1
ATOM 1062 N N . PRO A 1 137 ? 21.019 -12.580 -35.139 1.00 40.50 137 PRO A N 1
ATOM 1063 C CA . PRO A 1 137 ? 21.827 -12.045 -36.218 1.00 40.50 137 PRO A CA 1
ATOM 1064 C C . PRO A 1 137 ? 22.673 -13.197 -36.756 1.00 40.50 137 PRO A C 1
ATOM 1066 O O . PRO A 1 137 ? 23.471 -13.784 -36.022 1.00 40.50 137 PRO A O 1
ATOM 1069 N N . LYS A 1 138 ? 22.462 -13.559 -38.027 1.00 45.19 138 LYS A N 1
ATOM 1070 C CA . LYS A 1 138 ? 23.372 -14.453 -38.735 1.00 45.19 138 LYS A CA 1
ATOM 1071 C C . LYS A 1 138 ? 24.728 -13.768 -38.701 1.00 45.19 138 LYS A C 1
ATOM 1073 O O . LYS A 1 138 ? 24.969 -12.820 -39.444 1.00 45.19 138 LYS A O 1
ATOM 1078 N N . VAL A 1 139 ? 25.596 -14.225 -37.805 1.00 45.53 139 VAL A N 1
ATOM 1079 C CA . VAL A 1 139 ? 27.024 -13.957 -37.885 1.00 45.53 139 VAL A CA 1
ATOM 1080 C C . VAL A 1 139 ? 27.451 -14.604 -39.192 1.00 45.53 139 VAL A C 1
ATOM 1082 O O . VAL A 1 139 ? 27.617 -15.818 -39.267 1.00 45.53 139 VAL A O 1
ATOM 1085 N N . VAL A 1 140 ? 27.510 -13.803 -40.253 1.00 44.38 140 VAL A N 1
ATOM 1086 C CA . VAL A 1 140 ? 28.185 -14.192 -41.484 1.00 44.38 140 VAL A CA 1
ATOM 1087 C C . VAL A 1 140 ? 29.619 -14.492 -41.057 1.00 44.38 140 VAL A C 1
ATOM 1089 O O . VAL A 1 140 ? 30.250 -13.609 -40.465 1.00 44.38 140 VAL A O 1
ATOM 1092 N N . PRO A 1 141 ? 30.128 -15.719 -41.250 1.00 44.28 141 PRO A N 1
ATOM 1093 C CA . PRO A 1 141 ? 31.533 -15.988 -41.018 1.00 44.28 141 PRO A CA 1
ATOM 1094 C C . PRO A 1 141 ? 32.309 -15.072 -41.961 1.00 44.28 141 PRO A C 1
ATOM 1096 O O . PRO A 1 141 ? 32.286 -15.259 -43.173 1.00 44.28 141 PRO A O 1
ATOM 1099 N N . ASN A 1 142 ? 32.927 -14.024 -41.421 1.00 47.88 142 ASN A N 1
ATOM 1100 C CA . ASN A 1 142 ? 33.965 -13.331 -42.159 1.00 47.88 142 ASN A CA 1
ATOM 1101 C C . ASN A 1 142 ? 35.097 -14.346 -42.300 1.00 47.88 142 ASN A C 1
ATOM 1103 O O . ASN A 1 142 ? 35.619 -14.807 -41.282 1.00 47.88 142 ASN A O 1
ATOM 1107 N N . ASP A 1 143 ? 35.420 -14.721 -43.536 1.00 50.41 143 ASP A N 1
ATOM 1108 C CA . ASP A 1 143 ? 36.568 -15.563 -43.847 1.00 50.41 143 ASP A CA 1
ATOM 1109 C C . ASP A 1 143 ? 37.806 -14.963 -43.175 1.00 50.41 143 ASP A C 1
ATOM 1111 O O . ASP A 1 143 ? 38.295 -13.893 -43.548 1.00 50.41 143 ASP A O 1
ATOM 1115 N N . VAL A 1 144 ? 38.279 -15.629 -42.123 1.00 52.06 144 VAL A N 1
ATOM 1116 C CA . VAL A 1 144 ? 39.539 -15.292 -41.470 1.00 52.06 144 VAL A CA 1
ATOM 1117 C C . VAL A 1 144 ? 40.632 -15.611 -42.492 1.00 52.06 144 VAL A C 1
ATOM 1119 O O . VAL A 1 144 ? 40.750 -16.777 -42.881 1.00 52.06 144 VAL A O 1
ATOM 1122 N N . PRO A 1 145 ? 41.421 -14.631 -42.973 1.00 52.03 145 PRO A N 1
ATOM 1123 C CA . PRO A 1 145 ? 42.535 -14.946 -43.854 1.00 52.03 145 PRO A CA 1
ATOM 1124 C C . PRO A 1 145 ? 43.515 -15.877 -43.119 1.00 52.03 145 PRO A C 1
ATOM 1126 O O . PRO A 1 145 ? 43.647 -15.767 -41.895 1.00 52.03 145 PRO A O 1
ATOM 1129 N N . PRO A 1 146 ? 44.205 -16.797 -43.822 1.00 53.12 146 PRO A N 1
ATOM 1130 C CA . PRO A 1 146 ? 45.099 -17.747 -43.177 1.00 53.12 146 PRO A CA 1
ATOM 1131 C C . PRO A 1 146 ? 46.151 -17.009 -42.352 1.00 53.12 146 PRO A C 1
ATOM 1133 O O . PRO A 1 146 ? 46.805 -16.086 -42.844 1.00 53.12 146 PRO A O 1
ATOM 1136 N N . ILE A 1 147 ? 46.325 -17.433 -41.102 1.00 54.28 147 ILE A N 1
ATOM 1137 C CA . ILE A 1 147 ? 47.449 -17.011 -40.272 1.00 54.28 147 ILE A CA 1
ATOM 1138 C C . ILE A 1 147 ? 48.706 -17.546 -40.962 1.00 54.28 147 ILE A C 1
ATOM 1140 O O . ILE A 1 147 ? 48.952 -18.749 -40.961 1.00 54.28 147 ILE A O 1
ATOM 1144 N N . MET A 1 148 ? 49.468 -16.667 -41.612 1.00 55.44 148 MET A N 1
ATOM 1145 C CA . MET A 1 148 ? 50.817 -17.000 -42.056 1.00 55.44 148 MET A CA 1
ATOM 1146 C C . MET A 1 148 ? 51.700 -17.081 -40.812 1.00 55.44 148 MET A C 1
ATOM 1148 O O . MET A 1 148 ? 51.782 -16.110 -40.056 1.00 55.44 148 MET A O 1
ATOM 1152 N N . ASP A 1 149 ? 52.336 -18.231 -40.598 1.00 50.19 149 ASP A N 1
ATOM 1153 C CA . ASP A 1 149 ? 53.308 -18.413 -39.523 1.00 50.19 149 ASP A CA 1
ATOM 1154 C C . ASP A 1 149 ? 54.366 -17.294 -39.570 1.00 50.19 149 ASP A C 1
ATOM 1156 O O . ASP A 1 149 ? 54.870 -16.965 -40.653 1.00 50.19 149 ASP A O 1
ATOM 1160 N N . PRO A 1 150 ? 54.723 -16.674 -38.430 1.00 50.75 150 PRO A N 1
ATOM 1161 C CA . PRO A 1 150 ? 55.737 -15.635 -38.430 1.00 50.75 150 PRO A CA 1
ATOM 1162 C C . PRO A 1 150 ? 57.098 -16.254 -38.770 1.00 50.75 150 PRO A C 1
ATOM 1164 O O . PRO A 1 150 ? 57.571 -17.173 -38.100 1.00 50.75 150 PRO A O 1
ATOM 1167 N N . ALA A 1 151 ? 57.743 -15.734 -39.816 1.00 55.34 151 ALA A N 1
ATOM 1168 C CA . ALA A 1 151 ? 59.109 -16.100 -40.172 1.00 55.34 151 ALA A CA 1
ATOM 1169 C 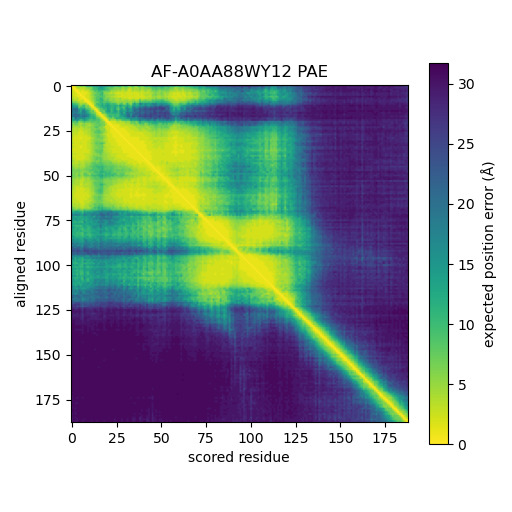C . ALA A 1 151 ? 60.087 -15.792 -39.012 1.00 55.34 151 ALA A C 1
ATOM 1171 O O . ALA A 1 151 ? 59.876 -14.815 -38.285 1.00 55.34 151 ALA A O 1
ATOM 1172 N N . PRO A 1 152 ? 61.179 -16.566 -38.838 1.00 49.47 152 PRO A N 1
ATOM 1173 C CA . PRO A 1 152 ? 62.152 -16.317 -37.778 1.00 49.47 152 PRO A CA 1
ATOM 1174 C C . PRO A 1 152 ? 62.811 -14.945 -37.963 1.00 49.47 152 PRO A C 1
ATOM 1176 O O . PRO A 1 152 ? 63.463 -14.689 -38.975 1.00 49.47 152 PRO A O 1
ATOM 1179 N N . ILE A 1 153 ? 62.646 -14.058 -36.983 1.00 47.28 153 ILE A N 1
ATOM 1180 C CA . ILE A 1 153 ? 63.284 -12.738 -36.972 1.00 47.28 153 ILE A CA 1
ATOM 1181 C C . ILE A 1 153 ? 64.764 -12.934 -36.595 1.00 47.28 153 ILE A C 1
ATOM 1183 O O . ILE A 1 153 ? 65.031 -13.498 -35.530 1.00 47.28 153 ILE A O 1
ATOM 1187 N N . PRO A 1 154 ? 65.746 -12.496 -37.409 1.00 43.25 154 PRO A N 1
ATOM 1188 C CA . PRO A 1 154 ? 67.149 -12.572 -37.021 1.00 43.25 154 PRO A CA 1
ATOM 1189 C C . PRO A 1 154 ? 67.426 -11.620 -35.850 1.00 43.25 154 PRO A C 1
ATOM 1191 O O . PRO A 1 154 ? 67.062 -10.442 -35.887 1.00 43.25 154 PRO A O 1
ATOM 1194 N N . ALA A 1 155 ? 68.079 -12.139 -34.809 1.00 45.59 155 ALA A N 1
ATOM 1195 C CA . ALA A 1 155 ? 68.494 -11.373 -33.641 1.00 45.59 155 ALA A CA 1
ATOM 1196 C C . ALA A 1 155 ? 69.551 -10.337 -34.047 1.00 45.59 155 ALA A C 1
ATOM 1198 O O . ALA A 1 155 ? 70.713 -10.675 -34.258 1.00 45.59 155 ALA A O 1
ATOM 1199 N N . ASN A 1 156 ? 69.141 -9.075 -34.174 1.00 45.47 156 ASN A N 1
ATOM 1200 C CA . ASN A 1 156 ? 70.060 -7.956 -34.327 1.00 45.47 156 ASN A CA 1
ATOM 1201 C C . ASN A 1 156 ? 70.029 -7.135 -33.033 1.00 45.47 156 ASN A C 1
ATOM 1203 O O . ASN A 1 156 ? 69.049 -6.447 -32.740 1.00 45.47 156 ASN A O 1
ATOM 1207 N N . GLU A 1 157 ? 71.081 -7.260 -32.227 1.00 54.69 157 GLU A N 1
ATOM 1208 C CA . GLU A 1 157 ? 71.251 -6.545 -30.963 1.00 54.69 157 GLU A CA 1
ATOM 1209 C C . GLU A 1 157 ? 71.546 -5.064 -31.235 1.00 54.69 157 GLU A C 1
ATOM 1211 O O . GLU A 1 157 ? 72.696 -4.640 -31.339 1.00 54.69 157 GLU A O 1
ATOM 1216 N N . GLN A 1 158 ? 70.500 -4.246 -31.361 1.00 51.12 158 GLN A N 1
ATOM 1217 C CA . GLN A 1 158 ? 70.644 -2.793 -31.284 1.00 51.12 158 GLN A CA 1
ATOM 1218 C C . GLN A 1 158 ? 70.255 -2.302 -29.884 1.00 51.12 158 GLN A C 1
ATOM 1220 O O . GLN A 1 158 ? 69.145 -2.589 -29.426 1.00 51.12 158 GLN A O 1
ATOM 1225 N N . PRO A 1 159 ? 71.123 -1.545 -29.184 1.00 47.44 159 PRO A N 1
ATOM 1226 C CA . PRO A 1 159 ? 70.784 -1.006 -27.877 1.00 47.44 159 PRO A CA 1
ATOM 1227 C C . PRO A 1 159 ? 69.623 -0.012 -28.012 1.00 47.44 159 PRO A C 1
ATOM 1229 O O . PRO A 1 159 ? 69.706 0.989 -28.726 1.00 47.44 159 PRO A O 1
ATOM 1232 N N . LEU A 1 160 ? 68.528 -0.304 -27.308 1.00 50.50 160 LEU A N 1
ATOM 1233 C CA . LEU A 1 160 ? 67.337 0.538 -27.220 1.00 50.50 160 LEU A CA 1
ATOM 1234 C C . LEU A 1 160 ? 67.730 1.945 -26.743 1.00 50.50 160 LEU A C 1
ATOM 1236 O O . LEU A 1 160 ? 68.172 2.129 -25.605 1.00 50.50 160 LEU A O 1
ATOM 1240 N N . ARG A 1 161 ? 67.549 2.958 -27.600 1.00 54.62 161 ARG A N 1
ATOM 1241 C CA . ARG A 1 161 ? 67.699 4.364 -27.203 1.00 54.62 161 ARG A CA 1
ATOM 1242 C C . ARG A 1 161 ? 66.677 4.674 -26.107 1.00 54.62 161 ARG A C 1
ATOM 1244 O O . ARG A 1 161 ? 65.479 4.752 -26.369 1.00 54.62 161 ARG A O 1
ATOM 1251 N N . ARG A 1 162 ? 67.156 4.860 -24.874 1.00 47.28 162 ARG A N 1
ATOM 1252 C CA . ARG A 1 162 ? 66.364 5.374 -23.751 1.00 47.28 162 ARG A CA 1
ATOM 1253 C C . ARG A 1 162 ? 65.905 6.794 -24.088 1.00 47.28 162 ARG A C 1
ATOM 1255 O O . ARG A 1 162 ? 66.693 7.731 -24.016 1.00 47.28 162 ARG A O 1
ATOM 1262 N N . LEU A 1 163 ? 64.637 6.954 -24.459 1.00 46.56 163 LEU A N 1
ATOM 1263 C CA . LEU A 1 163 ? 64.002 8.264 -24.517 1.00 46.56 163 LEU A CA 1
ATOM 1264 C C . LEU A 1 163 ? 63.735 8.708 -23.075 1.00 46.56 163 LEU A C 1
ATOM 1266 O O . LEU A 1 163 ? 62.839 8.186 -22.413 1.00 46.56 163 LEU A O 1
ATOM 1270 N N . GLY A 1 164 ? 64.552 9.638 -22.581 1.00 54.72 164 GLY A N 1
ATOM 1271 C CA . GLY A 1 164 ? 64.303 10.340 -21.330 1.00 54.72 164 GLY A CA 1
ATOM 1272 C C . GLY A 1 164 ? 63.000 11.124 -21.437 1.00 54.72 164 GLY A C 1
ATOM 1273 O O . GLY A 1 164 ? 62.973 12.212 -22.000 1.00 54.72 164 GLY A O 1
ATOM 1274 N N . ARG A 1 165 ? 61.909 10.553 -20.925 1.00 47.97 165 ARG A N 1
ATOM 1275 C CA . ARG A 1 165 ? 60.737 11.328 -20.524 1.00 47.97 165 ARG A CA 1
ATOM 1276 C C . ARG A 1 165 ? 60.873 11.605 -19.037 1.00 47.97 165 ARG A C 1
ATOM 1278 O O . ARG A 1 165 ? 60.869 10.678 -18.228 1.00 47.97 165 ARG A O 1
ATOM 1285 N N . GLU A 1 166 ? 61.021 12.879 -18.706 1.00 52.81 166 GLU A N 1
ATOM 1286 C CA . GLU A 1 166 ? 60.798 13.389 -17.360 1.00 52.81 166 GLU A CA 1
ATOM 1287 C C . GLU A 1 166 ? 59.430 12.905 -16.866 1.00 52.81 166 GLU A C 1
ATOM 1289 O O . GLU A 1 166 ? 58.416 13.020 -17.558 1.00 52.81 166 GLU A O 1
ATOM 1294 N N . ARG A 1 167 ? 59.409 12.303 -15.676 1.00 56.69 167 ARG A N 1
ATOM 1295 C CA . ARG A 1 167 ? 58.170 11.925 -15.001 1.00 56.69 167 ARG A CA 1
ATOM 1296 C C . ARG A 1 167 ? 57.497 13.208 -14.516 1.00 56.69 167 ARG A C 1
ATOM 1298 O O . ARG A 1 167 ? 57.850 13.700 -13.452 1.00 56.69 167 ARG A O 1
ATOM 1305 N N . GLN A 1 168 ? 56.532 13.740 -15.261 1.00 51.16 168 GLN A N 1
ATOM 1306 C CA . GLN A 1 168 ? 55.590 14.689 -14.669 1.00 51.16 168 GLN A CA 1
ATOM 1307 C C . GLN A 1 168 ? 54.631 13.913 -13.757 1.00 51.16 168 GLN A C 1
ATOM 1309 O O . GLN A 1 168 ? 53.974 12.964 -14.189 1.00 51.16 168 GLN A O 1
ATOM 1314 N N . ALA A 1 169 ? 54.619 14.272 -12.473 1.00 49.12 169 ALA A N 1
ATOM 1315 C CA . ALA A 1 169 ? 53.735 13.705 -11.467 1.00 49.12 169 ALA A CA 1
ATOM 1316 C C . ALA A 1 169 ? 52.289 14.154 -11.731 1.00 49.12 169 ALA A C 1
ATOM 1318 O O . ALA A 1 169 ? 52.009 15.344 -11.819 1.00 49.12 169 ALA A O 1
ATOM 1319 N N . ALA A 1 170 ? 51.368 13.199 -11.857 1.00 51.25 170 ALA A N 1
ATOM 1320 C CA . ALA A 1 170 ? 49.936 13.449 -12.018 1.00 51.25 170 ALA A CA 1
ATOM 1321 C C . ALA A 1 170 ? 49.225 13.439 -10.655 1.00 51.25 170 ALA A C 1
ATOM 1323 O O . ALA A 1 170 ? 48.320 12.640 -10.424 1.00 51.25 170 ALA A O 1
ATOM 1324 N N . ILE A 1 171 ? 49.679 14.289 -9.733 1.00 45.09 171 ILE A N 1
ATOM 1325 C CA . ILE A 1 171 ? 49.012 14.525 -8.448 1.00 45.09 171 ILE A CA 1
ATOM 1326 C C . ILE A 1 171 ? 48.944 16.042 -8.268 1.00 45.09 171 ILE A C 1
ATOM 1328 O O . ILE A 1 171 ? 49.976 16.691 -8.134 1.00 45.09 171 ILE A O 1
ATOM 1332 N N . SER A 1 172 ? 47.733 16.598 -8.347 1.00 45.34 172 SER A N 1
ATOM 1333 C CA . SER A 1 172 ? 47.464 17.979 -7.935 1.00 45.34 172 SER A CA 1
ATOM 1334 C C . SER A 1 172 ? 47.526 18.031 -6.412 1.00 45.34 172 SER A C 1
ATOM 1336 O O . SER A 1 172 ? 46.871 17.235 -5.739 1.00 45.34 172 SER A O 1
ATOM 1338 N N . ASP A 1 173 ? 48.341 18.940 -5.903 1.00 48.25 173 ASP A N 1
ATOM 1339 C CA . ASP A 1 173 ? 48.803 19.045 -4.518 1.00 48.25 173 ASP A CA 1
ATOM 1340 C C . ASP A 1 173 ? 47.800 19.788 -3.611 1.00 48.25 173 ASP A C 1
ATOM 1342 O O . ASP A 1 173 ? 48.150 20.739 -2.925 1.00 48.25 173 ASP A O 1
ATOM 1346 N N . ASP A 1 174 ? 46.524 19.384 -3.628 1.00 52.62 174 ASP A N 1
ATOM 1347 C CA . ASP A 1 174 ? 45.445 20.076 -2.891 1.00 52.62 174 ASP A CA 1
ATOM 1348 C C . ASP A 1 174 ? 45.047 19.379 -1.575 1.00 52.62 174 ASP A C 1
ATOM 1350 O O . ASP A 1 174 ? 43.971 19.618 -1.023 1.00 52.62 174 ASP A O 1
ATOM 1354 N N . TYR A 1 175 ? 45.909 18.514 -1.032 1.00 45.97 175 TYR A N 1
ATOM 1355 C CA . TYR A 1 175 ? 45.714 17.946 0.302 1.00 45.97 175 TYR A CA 1
ATOM 1356 C C . TYR A 1 175 ? 46.745 18.522 1.282 1.00 45.97 175 TYR A C 1
ATOM 1358 O O . TYR A 1 175 ? 47.942 18.306 1.136 1.00 45.97 175 TYR A O 1
ATOM 1366 N N . ILE A 1 176 ? 46.220 19.140 2.346 1.00 52.22 176 ILE A N 1
ATOM 1367 C CA . ILE A 1 176 ? 46.875 19.538 3.605 1.00 52.22 176 ILE A CA 1
ATOM 1368 C C . ILE A 1 176 ? 47.469 20.956 3.647 1.00 52.22 176 ILE A C 1
ATOM 1370 O O . ILE A 1 176 ? 48.675 21.165 3.568 1.00 52.22 176 ILE A O 1
ATOM 1374 N N . VAL A 1 177 ? 46.611 21.915 4.007 1.00 49.72 177 VAL A N 1
ATOM 1375 C CA . VAL A 1 177 ? 46.966 22.895 5.044 1.00 49.72 177 VAL A CA 1
ATOM 1376 C C . VAL A 1 177 ? 45.931 22.770 6.166 1.00 49.72 177 VAL A C 1
ATOM 1378 O O . VAL A 1 177 ? 44.809 23.244 6.043 1.00 49.72 177 VAL A O 1
ATOM 1381 N N . TYR A 1 178 ? 46.316 21.977 7.173 1.00 46.44 178 TYR A N 1
ATOM 1382 C CA . TYR A 1 178 ? 46.027 22.073 8.613 1.00 46.44 178 TYR A CA 1
ATOM 1383 C C . TYR A 1 178 ? 44.719 22.795 8.998 1.00 46.44 178 TYR A C 1
ATOM 1385 O O . TYR A 1 178 ? 44.577 23.995 8.810 1.00 46.44 178 TYR A O 1
ATOM 1393 N N . LEU A 1 179 ? 43.693 22.097 9.500 1.00 49.56 179 LEU A N 1
ATOM 1394 C CA . LEU A 1 179 ? 43.576 21.799 10.938 1.00 49.56 179 LEU A CA 1
ATOM 1395 C C . LEU A 1 179 ? 44.272 22.859 11.799 1.00 49.56 179 LEU A C 1
ATOM 1397 O O . LEU A 1 179 ? 45.396 22.637 12.238 1.00 49.56 179 LEU A O 1
ATOM 1401 N N . ASP A 1 180 ? 43.576 23.962 12.049 1.00 42.09 180 ASP A N 1
ATOM 1402 C CA . ASP A 1 180 ? 43.817 24.779 13.230 1.00 42.09 180 ASP A CA 1
ATOM 1403 C C . ASP A 1 180 ? 42.469 25.266 13.785 1.00 42.09 180 ASP A C 1
ATOM 1405 O O . ASP A 1 180 ? 41.656 25.844 13.064 1.00 42.09 180 ASP A O 1
ATOM 1409 N N . GLU A 1 181 ? 42.260 24.922 15.057 1.00 44.84 181 GLU A N 1
ATOM 1410 C CA . GLU A 1 181 ? 41.351 25.536 16.038 1.00 44.84 181 GLU A CA 1
ATOM 1411 C C . GLU A 1 181 ? 39.832 25.328 15.804 1.00 44.84 181 GLU A C 1
ATOM 1413 O O . GLU A 1 181 ? 39.173 25.994 15.012 1.00 44.84 181 GLU A O 1
ATOM 1418 N N . THR A 1 182 ? 39.200 24.294 16.388 1.00 52.19 182 THR A N 1
ATOM 1419 C CA . THR A 1 182 ? 38.541 24.353 17.723 1.00 52.19 182 THR A CA 1
ATOM 1420 C C . THR A 1 182 ? 38.061 25.769 18.051 1.00 52.19 182 THR A C 1
ATOM 1422 O O . THR A 1 182 ? 38.861 26.620 18.402 1.00 52.19 182 THR A O 1
ATOM 1425 N N . ASP A 1 183 ? 36.790 26.106 17.828 1.00 45.22 183 ASP A N 1
ATOM 1426 C CA . ASP A 1 183 ? 35.782 25.965 18.882 1.00 45.22 183 ASP A CA 1
ATOM 1427 C C . ASP A 1 183 ? 34.356 25.842 18.311 1.00 45.22 183 ASP A C 1
ATOM 1429 O O . ASP A 1 183 ? 33.654 26.829 18.089 1.00 45.22 183 ASP A O 1
ATOM 1433 N N . TYR A 1 184 ? 33.869 24.609 18.152 1.00 46.12 184 TYR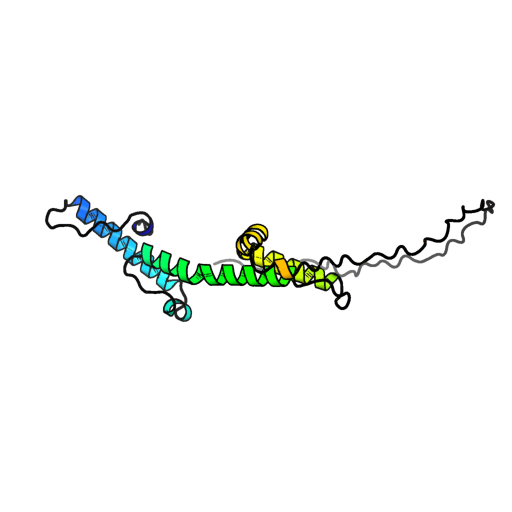 A N 1
ATOM 1434 C CA . TYR A 1 184 ? 32.429 24.360 18.248 1.00 46.12 184 TYR A CA 1
ATOM 1435 C C . TYR A 1 184 ? 32.105 24.135 19.724 1.00 46.12 184 TYR A C 1
ATOM 1437 O O . TYR A 1 184 ? 32.202 23.017 20.230 1.00 46.12 184 TYR A O 1
ATOM 1445 N N . ASN A 1 185 ? 31.726 25.208 20.421 1.00 44.47 185 ASN A N 1
ATOM 1446 C CA . ASN A 1 185 ? 31.074 25.085 21.718 1.00 44.47 185 ASN A CA 1
ATOM 1447 C C . ASN A 1 185 ? 29.704 24.422 21.524 1.00 44.47 185 ASN A C 1
ATOM 1449 O O . ASN A 1 185 ? 28.749 25.029 21.037 1.00 44.47 185 ASN A O 1
ATOM 1453 N N . LEU A 1 186 ? 29.650 23.147 21.900 1.00 44.41 186 LEU A N 1
ATOM 1454 C CA . LEU A 1 186 ? 28.441 22.402 22.210 1.00 44.41 186 LEU A CA 1
ATOM 1455 C C . LEU A 1 186 ? 28.124 22.606 23.705 1.00 44.41 186 LEU A C 1
ATOM 1457 O O . LEU A 1 186 ? 28.974 22.329 24.549 1.00 44.41 186 LEU A O 1
ATOM 1461 N N . GLY A 1 187 ? 26.892 23.011 24.019 1.00 45.03 187 GLY A N 1
ATOM 1462 C CA . GLY A 1 187 ? 26.323 23.074 25.377 1.00 45.03 187 GLY A CA 1
ATOM 1463 C C . GLY A 1 187 ? 25.924 24.504 25.757 1.00 45.03 187 GLY A C 1
ATOM 1464 O O . GLY A 1 187 ? 26.741 25.408 25.655 1.00 45.03 187 GLY A O 1
ATOM 1465 N N . ILE A 1 188 ? 24.698 24.805 26.189 1.00 39.09 188 ILE A N 1
ATOM 1466 C CA . ILE A 1 188 ? 23.638 24.019 26.848 1.00 39.09 188 ILE A CA 1
ATOM 1467 C C . ILE A 1 188 ? 22.280 24.538 26.361 1.00 39.09 188 ILE A C 1
ATOM 1469 O O . ILE A 1 188 ? 22.168 25.771 26.179 1.00 39.09 188 ILE A O 1
#

Mean predicted aligned error: 19.33 Å

Secondary structure (DSSP, 8-state):
--SSHHHHSPPPP---TT--HHHHHHHHHHHHHHHHHHHHHHHHS-HHHHTTSPP-SSHHHHHHHHHHHHHHHHHHHHHHHHHHHHH----SSS-HHHHHHHHHHHHHHHHHTT--HHHHHHHTTTTGGGT------------PPP-PPPPPPP--------------------S-------------

Solvent-accessible surface area (backbone atoms only — not comparable to full-atom values): 12402 Å² total; per-residue (Å²): 136,72,54,57,51,29,66,78,46,78,85,72,77,76,79,54,95,83,57,50,75,65,56,52,54,51,49,53,52,35,51,56,11,22,55,50,41,37,52,49,57,64,64,75,42,54,73,84,61,49,74,77,43,70,86,61,95,44,36,48,60,32,51,49,38,52,47,62,68,55,54,55,59,54,52,52,49,47,47,52,49,52,52,47,59,73,69,60,68,90,79,77,81,64,56,70,68,56,54,51,49,53,56,49,51,52,53,50,53,30,54,74,68,75,46,55,69,70,60,51,53,65,76,50,76,76,74,62,82,77,72,68,73,84,70,70,80,78,77,71,82,73,81,75,75,82,85,72,79,81,74,88,76,81,91,72,94,68,86,78,81,81,78,86,70,81,85,78,78,94,66,83,88,83,78,84,83,72,94,74,78,90,79,84,84,81,83,134

Foldseek 3Di:
DDQCPLQVDDQDDPDDPPDDPVVVVVNVVNLVSQVSLCCVVCVPDDPVVSVQFDDDSRSNVSVVSVCVSPVVVLLVVLLVLLVCLLLDDDPVPDDPVVSVVSNVVSVVSCVVSVHDSVVSCVVVVPPCPVSPPPPPPPPPPPPDPDDDDDDDDDDDDDPDPPDDDDDDDPDDPPDDDDDDDDDPDDDD

Sequence (188 aa):
MNLDYALRVDAHAALMAESSTEQKAAYEKWERSNRISLMIMKGFIMTAIRRAIPDSDNAKLYLAHIEEQFQGPFKAHATSLVTKMV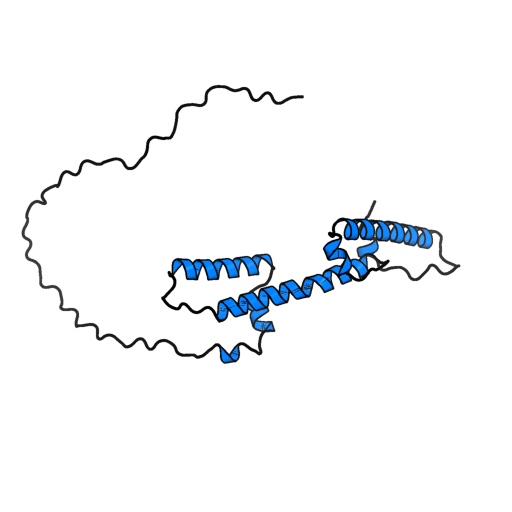ALKYSGSNGVRDHILQMNNMASQLKSLDMKISEVIQKVGAPLSHIVDNDAPKVVPNDVPPIMDPAPIPANEQPLRRLGRERQAAISDDYIVYLDETDYNLGI